Protein AF-A0A3M1Q273-F1 (afdb_monomer_lite)

Secondary structure (DSSP, 8-state):
-EEEE--EE-HHHHHTT--STTHHHHHHHHHHHHHH-TT--EEEES-SSSSSSSTT-EETTTS-HHHHHHHHHHHHHHH-S-S----EEEEEEESSSEEEEEEPPTT-TT-EEEEEEEEGGG-EEETTEEEEEEEEEEEEEESSSB-SSS-B---PPTT--EEEEEEEEETTEE----B-TTSPBEEEEE-SPPP-

Structure (mmCIF, N/CA/C/O backbone):
data_AF-A0A3M1Q273-F1
#
_entry.id   AF-A0A3M1Q273-F1
#
loop_
_atom_site.group_PDB
_atom_site.id
_atom_site.type_symbol
_atom_site.label_atom_id
_atom_site.label_alt_id
_atom_site.label_comp_id
_atom_site.label_asym_id
_atom_site.label_entity_id
_atom_site.label_seq_id
_atom_site.pdbx_PDB_ins_code
_atom_site.Cartn_x
_atom_site.Cartn_y
_atom_site.Cartn_z
_atom_site.occupancy
_atom_site.B_iso_or_equiv
_atom_site.auth_seq_id
_atom_site.auth_comp_id
_atom_site.auth_asym_id
_atom_site.auth_atom_id
_atom_site.pdbx_PDB_model_num
ATOM 1 N N . MET A 1 1 ? -2.109 6.643 -28.477 1.00 94.69 1 MET A N 1
ATOM 2 C CA . MET A 1 1 ? -0.877 5.990 -28.969 1.00 94.69 1 MET A CA 1
ATOM 3 C C . MET A 1 1 ? -0.436 4.912 -27.984 1.00 94.69 1 MET A C 1
ATOM 5 O O . MET A 1 1 ? -0.700 5.054 -26.799 1.00 94.69 1 MET A O 1
ATOM 9 N N . VAL A 1 2 ? 0.192 3.832 -28.453 1.00 97.12 2 VAL A N 1
ATOM 10 C CA . VAL A 1 2 ? 0.768 2.784 -27.590 1.00 97.12 2 VAL A CA 1
ATOM 11 C C . VAL A 1 2 ? 2.252 2.672 -27.901 1.00 97.12 2 VAL A C 1
ATOM 13 O O . VAL A 1 2 ? 2.614 2.584 -29.073 1.00 97.12 2 VAL A O 1
ATOM 16 N N . ILE A 1 3 ? 3.090 2.663 -26.867 1.00 97.69 3 ILE A N 1
ATOM 17 C CA . ILE A 1 3 ? 4.530 2.434 -26.998 1.00 97.69 3 ILE A CA 1
ATOM 18 C C . ILE A 1 3 ? 4.829 0.978 -26.644 1.00 97.69 3 ILE A C 1
ATOM 20 O O . ILE A 1 3 ? 4.400 0.476 -25.604 1.00 97.69 3 ILE A O 1
ATOM 24 N N . VAL A 1 4 ? 5.573 0.302 -27.521 1.00 97.31 4 VAL A N 1
ATOM 25 C CA . VAL A 1 4 ? 6.086 -1.048 -27.275 1.00 97.31 4 VAL A CA 1
ATOM 26 C C . VAL A 1 4 ? 7.560 -0.933 -26.915 1.00 97.31 4 VAL A C 1
ATOM 28 O O . VAL A 1 4 ? 8.381 -0.531 -27.734 1.00 97.31 4 VAL A O 1
ATOM 31 N N . MET A 1 5 ? 7.867 -1.256 -25.668 1.00 97.50 5 MET A N 1
ATOM 32 C CA . MET A 1 5 ? 9.200 -1.227 -25.088 1.00 97.50 5 MET A CA 1
ATOM 33 C C . MET A 1 5 ? 9.962 -2.503 -25.425 1.00 97.50 5 MET A C 1
ATOM 35 O O . MET A 1 5 ? 9.428 -3.612 -25.303 1.00 97.50 5 MET A O 1
ATOM 39 N N . ASP A 1 6 ? 11.235 -2.340 -25.780 1.00 94.88 6 ASP A N 1
ATOM 40 C CA . ASP A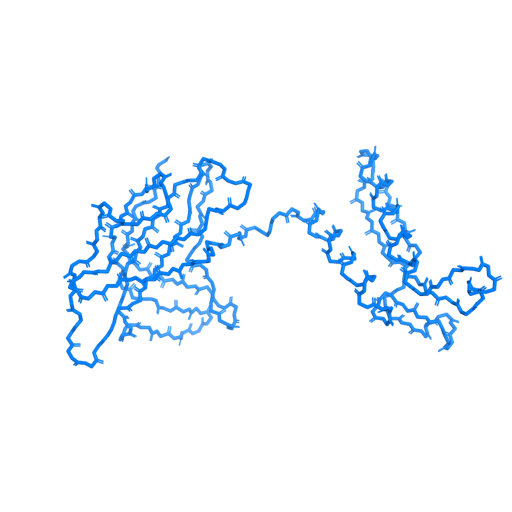 1 6 ? 12.154 -3.458 -25.976 1.00 94.88 6 ASP A CA 1
ATOM 41 C C . ASP A 1 6 ? 12.532 -4.077 -24.621 1.00 94.88 6 ASP A C 1
ATOM 43 O O . ASP A 1 6 ? 13.500 -3.688 -23.974 1.00 94.88 6 ASP A O 1
ATOM 47 N N . ALA A 1 7 ? 11.704 -5.014 -24.158 1.00 96.31 7 ALA A N 1
ATOM 48 C CA . ALA A 1 7 ? 11.790 -5.616 -22.828 1.00 96.31 7 ALA A CA 1
ATOM 49 C C . ALA A 1 7 ? 12.632 -6.905 -22.797 1.00 96.31 7 ALA A C 1
ATOM 51 O O . ALA A 1 7 ? 12.386 -7.797 -21.987 1.00 96.31 7 ALA A O 1
ATOM 52 N N . GLN A 1 8 ? 13.603 -7.026 -23.702 1.00 96.12 8 GLN A N 1
ATOM 53 C CA . GLN A 1 8 ? 14.419 -8.224 -23.873 1.00 96.12 8 GLN A CA 1
ATOM 54 C C . GLN A 1 8 ? 15.906 -7.903 -23.860 1.00 96.12 8 GLN A C 1
ATOM 56 O O . GLN A 1 8 ? 16.327 -6.811 -24.230 1.00 96.12 8 GLN A O 1
ATOM 61 N N . TRP A 1 9 ? 16.717 -8.904 -23.538 1.00 97.56 9 TRP A N 1
ATOM 62 C CA . TRP A 1 9 ? 18.150 -8.847 -23.782 1.00 97.56 9 TRP A CA 1
ATOM 63 C C . TRP A 1 9 ? 18.592 -10.025 -24.634 1.00 97.56 9 TRP A C 1
ATOM 65 O O . TRP A 1 9 ? 18.144 -11.161 -24.447 1.00 97.56 9 TRP A O 1
ATOM 75 N N . ARG A 1 10 ? 19.509 -9.758 -25.559 1.00 95.69 10 ARG A N 1
ATOM 76 C CA . ARG A 1 10 ? 20.107 -10.773 -26.419 1.00 95.69 10 ARG A CA 1
ATOM 77 C C . ARG A 1 10 ? 21.632 -10.751 -26.297 1.00 95.69 10 ARG A C 1
ATOM 79 O O . ARG A 1 10 ? 22.202 -9.676 -26.115 1.00 95.69 10 ARG A O 1
ATOM 86 N N . PRO A 1 11 ? 22.324 -11.891 -26.468 1.00 94.38 11 PRO A N 1
ATOM 87 C CA . PRO A 1 11 ? 23.784 -11.936 -26.382 1.00 94.38 11 PRO A CA 1
ATOM 88 C C . PRO A 1 11 ? 24.529 -10.995 -27.339 1.00 94.38 11 PRO A C 1
ATOM 90 O O . PRO A 1 11 ? 25.628 -10.555 -27.015 1.00 94.38 11 PRO A O 1
ATOM 93 N N . ASP A 1 12 ? 23.956 -10.650 -28.495 1.00 94.25 12 ASP A N 1
ATOM 94 C CA . ASP A 1 12 ? 24.552 -9.691 -29.431 1.00 94.25 12 ASP A CA 1
ATOM 95 C C . ASP A 1 12 ? 24.617 -8.261 -28.871 1.00 94.25 12 ASP A C 1
ATOM 97 O O . ASP A 1 12 ? 25.516 -7.510 -29.246 1.00 94.25 12 ASP A O 1
ATOM 101 N N . TYR A 1 13 ? 23.755 -7.899 -27.914 1.00 94.31 13 TYR A N 1
ATOM 102 C CA . TYR A 1 13 ? 23.803 -6.598 -27.234 1.00 94.31 13 TYR A CA 1
ATOM 103 C C . TYR A 1 13 ? 25.107 -6.423 -26.447 1.00 94.31 13 TYR A C 1
ATOM 105 O O . TYR A 1 13 ? 25.676 -5.330 -26.416 1.00 94.31 13 TYR A O 1
ATOM 113 N N . PHE A 1 14 ? 25.656 -7.517 -25.910 1.00 92.50 14 PHE A N 1
ATOM 114 C CA . PHE A 1 14 ? 26.950 -7.495 -25.232 1.00 92.50 14 PHE A CA 1
ATOM 115 C C . PHE A 1 14 ? 28.080 -7.015 -26.150 1.00 92.50 14 PHE A C 1
ATOM 117 O O . PHE A 1 14 ? 28.949 -6.258 -25.723 1.00 92.50 14 PHE A O 1
ATOM 124 N N . LEU A 1 15 ? 28.048 -7.405 -27.430 1.00 92.94 15 LEU A N 1
ATOM 125 C CA . LEU A 1 15 ? 29.048 -6.990 -28.423 1.00 92.94 15 LEU A CA 1
ATOM 126 C C . LEU A 1 15 ? 28.991 -5.485 -28.717 1.00 92.94 15 LEU A C 1
ATOM 128 O O . LEU A 1 15 ? 29.966 -4.917 -29.203 1.00 92.94 15 LEU A O 1
ATOM 132 N N . LEU A 1 16 ? 27.864 -4.847 -28.403 1.00 92.38 16 LEU A N 1
ATOM 133 C CA . LEU A 1 16 ? 27.646 -3.408 -28.520 1.00 92.38 16 LEU A CA 1
ATOM 134 C C . LEU A 1 16 ? 27.915 -2.661 -27.201 1.00 92.38 16 LEU A C 1
ATOM 136 O O . LEU A 1 16 ? 27.702 -1.454 -27.138 1.00 92.38 16 LEU A O 1
ATOM 140 N N . GLY A 1 17 ? 28.373 -3.359 -26.154 1.00 93.62 17 GLY A N 1
ATOM 141 C CA . GLY A 1 17 ? 28.646 -2.785 -24.833 1.00 93.62 17 GLY A CA 1
ATOM 142 C C . GLY A 1 17 ? 27.438 -2.727 -23.893 1.00 93.62 17 GLY A C 1
ATOM 143 O O . GLY A 1 17 ? 27.531 -2.099 -22.843 1.00 93.62 17 GLY A O 1
ATOM 144 N N . TRP A 1 18 ? 26.326 -3.382 -24.236 1.00 94.50 18 TRP A N 1
ATOM 145 C CA . TRP A 1 18 ? 25.097 -3.369 -23.440 1.00 94.50 18 TRP A CA 1
ATOM 146 C C . TRP A 1 18 ? 24.998 -4.639 -22.597 1.00 94.50 18 TRP A C 1
ATOM 148 O O . TRP A 1 18 ? 24.836 -5.752 -23.113 1.00 94.50 18 TRP A O 1
ATOM 158 N N . SER A 1 19 ? 25.097 -4.482 -21.279 1.00 97.06 19 SER A N 1
ATOM 159 C CA . SER A 1 19 ? 24.902 -5.589 -20.347 1.00 97.06 19 SER A CA 1
ATOM 160 C C . SER A 1 19 ? 23.408 -5.860 -20.142 1.00 97.06 19 SER A C 1
ATOM 162 O O . SER A 1 19 ? 22.549 -5.084 -20.562 1.00 97.06 19 SER A O 1
ATOM 164 N N . GLN A 1 20 ? 23.083 -6.969 -19.476 1.00 97.44 20 GLN A N 1
ATOM 165 C CA . GLN A 1 20 ? 21.705 -7.229 -19.057 1.00 97.44 20 GLN A CA 1
ATOM 166 C C . GLN A 1 20 ? 21.196 -6.154 -18.084 1.00 97.44 20 GLN A C 1
ATOM 168 O O . GLN A 1 20 ? 20.022 -5.810 -18.126 1.00 97.44 20 GLN A O 1
ATOM 173 N N . GLU A 1 21 ? 22.070 -5.602 -17.236 1.00 97.81 21 GLU A N 1
ATOM 174 C CA . GLU A 1 21 ? 21.715 -4.558 -16.265 1.00 97.81 21 GLU A CA 1
ATOM 175 C C . GLU A 1 21 ? 21.369 -3.230 -16.949 1.00 97.81 21 GLU A C 1
ATOM 177 O O . GLU A 1 21 ? 20.476 -2.524 -16.484 1.00 97.81 21 GLU A O 1
ATOM 182 N N . THR A 1 22 ? 21.994 -2.916 -18.093 1.00 97.31 22 THR A N 1
ATOM 183 C CA . THR A 1 22 ? 21.685 -1.710 -18.885 1.00 97.31 22 THR A CA 1
ATOM 184 C C . THR A 1 22 ? 20.222 -1.670 -19.344 1.00 97.31 22 THR A C 1
ATOM 186 O O . THR A 1 22 ? 19.687 -0.600 -19.623 1.00 97.31 22 THR A O 1
ATOM 189 N N . MET A 1 23 ? 19.524 -2.809 -19.364 1.00 97.62 23 MET A N 1
ATOM 190 C CA . MET A 1 23 ? 18.100 -2.843 -19.701 1.00 97.62 23 MET A CA 1
ATOM 191 C C . MET A 1 23 ? 17.213 -2.088 -18.701 1.00 97.62 23 MET A C 1
ATOM 193 O O . MET A 1 23 ? 16.109 -1.700 -19.075 1.00 97.62 23 MET A O 1
ATOM 197 N N . ALA A 1 24 ? 17.679 -1.829 -17.472 1.00 98.00 24 ALA A N 1
ATOM 198 C CA . ALA A 1 24 ? 16.977 -0.945 -16.539 1.00 98.00 24 ALA A CA 1
ATOM 199 C C . ALA A 1 24 ? 16.890 0.483 -17.105 1.00 98.00 24 ALA A C 1
ATOM 201 O O . ALA A 1 24 ? 15.814 1.067 -17.177 1.00 98.00 24 ALA A O 1
ATOM 202 N N . GLU A 1 25 ? 18.005 1.013 -17.615 1.00 97.69 25 GLU A N 1
ATOM 203 C CA . GLU A 1 25 ? 18.041 2.335 -18.249 1.00 97.69 25 GLU A CA 1
ATOM 204 C C . GLU A 1 25 ? 17.173 2.379 -19.514 1.00 97.69 25 GLU A C 1
ATOM 206 O O . GLU A 1 25 ? 16.454 3.349 -19.749 1.00 97.69 25 GLU A O 1
ATOM 211 N N . VAL A 1 26 ? 17.181 1.305 -20.311 1.00 97.12 26 VAL A N 1
ATOM 212 C CA . VAL A 1 26 ? 16.290 1.184 -21.475 1.00 97.12 26 VAL A CA 1
ATOM 213 C C . VAL A 1 26 ? 14.828 1.302 -21.040 1.00 97.12 26 VAL A C 1
ATOM 215 O O . VAL A 1 26 ? 14.097 2.114 -21.608 1.00 97.12 26 VAL A O 1
ATOM 218 N N . ALA A 1 27 ? 14.408 0.553 -20.016 1.00 98.00 27 ALA A N 1
ATOM 219 C CA . ALA A 1 27 ? 13.043 0.610 -19.501 1.00 98.00 27 ALA A CA 1
ATOM 220 C C . ALA A 1 27 ? 12.669 2.015 -18.997 1.00 98.00 27 ALA A C 1
ATOM 222 O O . ALA A 1 27 ? 11.625 2.550 -19.382 1.00 98.00 27 ALA A O 1
ATOM 223 N N . ALA A 1 28 ? 13.552 2.647 -18.219 1.00 98.06 28 ALA A N 1
ATOM 224 C CA . ALA A 1 28 ? 13.364 4.004 -17.710 1.00 98.06 28 ALA A CA 1
ATOM 225 C C . ALA A 1 28 ? 13.210 5.040 -18.840 1.00 98.06 28 ALA A C 1
ATOM 227 O O . ALA A 1 28 ? 12.354 5.926 -18.771 1.00 98.06 28 ALA A O 1
ATOM 228 N N . ASN A 1 29 ? 13.986 4.909 -19.920 1.00 98.31 29 ASN A N 1
ATOM 229 C CA . ASN A 1 29 ? 13.909 5.797 -21.081 1.00 98.31 29 ASN A CA 1
ATOM 230 C C . ASN A 1 29 ? 12.578 5.652 -21.837 1.00 98.31 29 ASN A C 1
ATOM 232 O O . ASN A 1 29 ? 11.977 6.658 -22.219 1.00 98.31 29 ASN A O 1
ATOM 236 N N . TYR A 1 30 ? 12.081 4.423 -22.018 1.00 98.38 30 TYR A N 1
ATOM 237 C CA . TYR A 1 30 ? 10.757 4.193 -22.609 1.00 98.38 30 TYR A CA 1
ATOM 238 C C . TYR A 1 30 ? 9.635 4.777 -21.747 1.00 98.38 30 TYR A C 1
ATOM 240 O O . TYR A 1 30 ? 8.706 5.377 -22.288 1.00 98.38 30 TYR A O 1
ATOM 248 N N . TYR A 1 31 ? 9.726 4.630 -20.422 1.00 98.06 31 TYR A N 1
ATOM 249 C CA . TYR A 1 31 ? 8.764 5.231 -19.503 1.00 98.06 31 TYR A CA 1
ATOM 250 C C . TYR A 1 31 ? 8.803 6.761 -19.552 1.00 98.06 31 TYR A C 1
ATOM 252 O O . TYR A 1 31 ? 7.758 7.382 -19.706 1.00 98.06 31 TYR A O 1
ATOM 260 N N . THR A 1 32 ? 9.994 7.364 -19.527 1.00 98.06 32 THR A N 1
ATOM 261 C CA . THR A 1 32 ? 10.170 8.824 -19.623 1.00 98.06 32 THR A CA 1
ATOM 262 C C . THR A 1 32 ? 9.557 9.372 -20.912 1.00 98.06 32 THR A C 1
ATOM 264 O O . THR A 1 32 ? 8.857 10.384 -20.896 1.00 98.06 32 THR A O 1
ATOM 267 N N . LEU A 1 33 ? 9.774 8.685 -22.040 1.00 97.69 33 LEU A N 1
ATOM 268 C CA . LEU A 1 33 ? 9.147 9.048 -23.308 1.00 97.69 33 LEU A CA 1
ATOM 269 C C . LEU A 1 33 ? 7.618 8.951 -23.225 1.00 97.69 33 LEU A C 1
ATOM 271 O O . LEU A 1 33 ? 6.932 9.892 -23.619 1.00 97.69 33 LEU A O 1
ATOM 275 N N . ALA A 1 34 ? 7.095 7.839 -22.701 1.00 97.62 34 ALA A N 1
ATOM 276 C CA . ALA A 1 34 ? 5.658 7.628 -22.543 1.00 97.62 34 ALA A CA 1
ATOM 277 C C . ALA A 1 34 ? 5.000 8.683 -21.640 1.00 97.62 34 ALA A C 1
ATOM 279 O O . ALA A 1 34 ? 3.921 9.162 -21.961 1.00 97.62 34 ALA A O 1
ATOM 280 N N . GLU A 1 35 ? 5.652 9.064 -20.543 1.00 96.25 35 GLU A N 1
ATOM 281 C CA . GLU A 1 35 ? 5.167 10.074 -19.597 1.00 96.25 35 GLU A CA 1
ATOM 282 C C . GLU A 1 35 ? 5.166 11.487 -20.203 1.00 96.25 35 GLU A C 1
ATOM 284 O O . GLU A 1 35 ? 4.298 12.301 -19.892 1.00 96.25 35 GLU A O 1
ATOM 289 N N . SER A 1 36 ? 6.114 11.780 -21.099 1.00 97.44 36 SER A N 1
ATOM 290 C CA . SER A 1 36 ? 6.248 13.099 -21.729 1.00 97.44 36 SER A CA 1
ATOM 291 C C . SER A 1 36 ? 5.192 13.418 -22.795 1.00 97.44 36 SER A C 1
ATOM 293 O O . SER A 1 36 ? 5.040 14.585 -23.164 1.00 97.44 36 SER A O 1
ATOM 295 N N . ASP A 1 37 ? 4.476 12.409 -23.301 1.00 97.12 37 ASP A N 1
ATOM 296 C CA . ASP A 1 37 ? 3.532 12.554 -24.408 1.00 97.12 37 ASP A CA 1
ATOM 297 C C . ASP A 1 37 ? 2.096 12.220 -23.958 1.00 97.12 37 ASP A C 1
ATOM 299 O O . ASP A 1 37 ? 1.776 11.050 -23.727 1.00 97.12 37 ASP A O 1
ATOM 303 N N . PRO A 1 38 ? 1.194 13.220 -23.870 1.00 94.56 38 PRO A N 1
ATOM 304 C CA . PRO A 1 38 ? -0.174 13.012 -23.398 1.00 94.56 38 PRO A CA 1
ATOM 305 C C . PRO A 1 38 ? -1.028 12.145 -24.337 1.00 94.56 38 PRO A C 1
ATOM 307 O O . PRO A 1 38 ? -2.088 11.676 -23.922 1.00 94.56 38 PRO A O 1
ATOM 310 N N . ASP A 1 39 ? -0.598 11.913 -25.582 1.00 97.31 39 ASP A N 1
ATOM 311 C CA . ASP A 1 39 ? -1.303 11.025 -26.506 1.00 97.31 39 ASP A CA 1
ATOM 312 C C . ASP A 1 39 ? -0.988 9.542 -26.241 1.00 97.31 39 ASP A C 1
ATOM 314 O O . ASP A 1 39 ? -1.653 8.655 -26.798 1.00 97.31 39 ASP A O 1
ATOM 318 N N . VAL A 1 40 ? 0.011 9.223 -25.410 1.00 96.88 40 VAL A N 1
ATOM 319 C CA . VAL A 1 40 ? 0.332 7.846 -25.015 1.00 96.88 40 VAL A CA 1
ATOM 320 C C . VAL A 1 40 ? -0.662 7.358 -23.965 1.00 96.88 40 VAL A C 1
ATOM 322 O O . VAL A 1 40 ? -0.796 7.916 -22.886 1.00 96.88 40 VAL A O 1
ATOM 325 N N . ILE A 1 41 ? -1.352 6.260 -24.279 1.00 95.56 41 ILE A N 1
ATOM 326 C CA . ILE A 1 41 ? -2.374 5.657 -23.406 1.00 95.56 41 ILE A CA 1
ATOM 327 C C . ILE A 1 41 ? -1.943 4.307 -22.825 1.00 95.56 41 ILE A C 1
ATOM 329 O O . ILE A 1 41 ? -2.648 3.748 -21.990 1.00 95.56 41 ILE A O 1
ATOM 333 N N . ALA A 1 42 ? -0.825 3.748 -23.300 1.00 94.94 42 ALA A N 1
ATOM 334 C CA . ALA A 1 42 ? -0.273 2.499 -22.790 1.00 94.94 42 ALA A CA 1
ATOM 335 C C . ALA A 1 42 ? 1.215 2.339 -23.135 1.00 94.94 42 ALA A C 1
ATOM 337 O O . ALA A 1 42 ? 1.664 2.719 -24.222 1.00 94.94 42 ALA A O 1
ATOM 338 N N . LEU A 1 43 ? 1.930 1.678 -22.224 1.00 96.75 43 LEU A N 1
ATOM 339 C CA . LEU A 1 43 ? 3.290 1.178 -22.392 1.00 96.75 43 LEU A CA 1
ATOM 340 C C . LEU A 1 43 ? 3.267 -0.349 -22.232 1.00 96.75 43 LEU A C 1
ATOM 342 O O . LEU A 1 43 ? 2.758 -0.856 -21.234 1.00 96.75 43 LEU A O 1
ATOM 346 N N . ILE A 1 44 ? 3.788 -1.085 -23.214 1.00 96.00 44 ILE A N 1
ATOM 347 C CA . ILE A 1 44 ? 3.771 -2.557 -23.232 1.00 96.00 44 ILE A CA 1
ATOM 348 C C . ILE A 1 44 ? 5.198 -3.075 -23.398 1.00 96.00 44 ILE A C 1
ATOM 350 O O . ILE A 1 44 ? 5.884 -2.684 -24.336 1.00 96.00 44 ILE A O 1
ATOM 354 N N . GLY A 1 45 ? 5.645 -3.981 -22.527 1.00 95.19 45 GLY A N 1
ATOM 355 C CA . GLY A 1 45 ? 6.900 -4.710 -22.727 1.00 95.19 45 GLY A CA 1
ATOM 356 C C . GLY A 1 45 ? 6.733 -5.813 -23.773 1.00 95.19 45 GLY A C 1
ATOM 357 O O . GLY A 1 45 ? 5.844 -6.651 -23.633 1.00 95.19 45 GLY A O 1
ATOM 358 N N . TYR A 1 46 ? 7.575 -5.817 -24.808 1.00 94.25 46 TYR A N 1
ATOM 359 C CA . TYR A 1 46 ? 7.484 -6.774 -25.917 1.00 94.25 46 TYR A CA 1
ATOM 360 C C . TYR A 1 46 ? 7.624 -8.238 -25.468 1.00 94.25 46 TYR A C 1
ATOM 362 O O . TYR A 1 46 ? 6.812 -9.077 -25.854 1.00 94.25 46 TYR A O 1
ATOM 370 N N . LEU A 1 47 ? 8.623 -8.544 -24.631 1.00 94.25 47 LEU A N 1
ATOM 371 C CA . LEU A 1 47 ? 8.956 -9.916 -24.258 1.00 94.25 47 LEU A CA 1
ATOM 372 C C . LEU A 1 47 ? 8.998 -10.102 -22.741 1.00 94.25 47 LEU A C 1
ATOM 374 O O . LEU A 1 47 ? 9.879 -9.580 -22.059 1.00 94.25 47 LEU A O 1
ATOM 378 N N . TRP A 1 48 ? 8.045 -10.871 -22.212 1.00 90.56 48 TRP A N 1
ATOM 379 C CA . TRP A 1 48 ? 7.950 -11.109 -20.772 1.00 90.56 48 TRP A CA 1
ATOM 380 C C . TRP A 1 48 ? 8.742 -12.347 -20.318 1.00 90.56 48 TRP A C 1
ATOM 382 O O . TRP A 1 48 ? 9.661 -12.172 -19.518 1.00 90.56 48 TRP A O 1
ATOM 392 N N . PRO A 1 49 ? 8.467 -13.568 -20.823 1.00 94.75 49 PRO A N 1
ATOM 393 C CA . PRO A 1 49 ? 9.382 -14.697 -20.680 1.00 94.75 49 PRO A CA 1
ATOM 394 C C . PRO A 1 49 ? 10.410 -14.738 -21.821 1.00 94.75 49 PRO A C 1
ATOM 396 O O . PRO A 1 49 ? 10.081 -14.485 -22.979 1.00 94.75 49 PRO A O 1
ATOM 399 N N . GLY A 1 50 ? 11.642 -15.110 -21.501 1.00 93.38 50 GLY A N 1
ATOM 400 C CA . GLY A 1 50 ? 12.711 -15.362 -22.460 1.00 93.38 50 GLY A CA 1
ATOM 401 C C . GLY A 1 50 ? 12.502 -16.632 -23.282 1.00 93.38 50 GLY A C 1
ATOM 402 O O . GLY A 1 50 ? 11.573 -17.411 -23.066 1.00 93.38 50 GLY A O 1
ATOM 403 N N . GLY A 1 51 ? 13.394 -16.854 -24.245 1.00 92.12 51 GLY A N 1
ATOM 404 C CA . GLY A 1 51 ? 13.393 -18.064 -25.064 1.00 92.12 51 GLY A CA 1
ATOM 405 C C . GLY A 1 51 ? 12.334 -18.115 -26.172 1.00 92.12 51 GLY A C 1
ATOM 406 O O . GLY A 1 51 ? 12.246 -19.146 -26.837 1.00 92.12 51 GLY A O 1
ATOM 407 N N . LEU A 1 52 ? 11.531 -17.057 -26.372 1.00 89.19 52 LEU A N 1
ATOM 408 C CA . LEU A 1 52 ? 10.453 -17.063 -27.371 1.00 89.19 52 LEU A CA 1
ATOM 409 C C . LEU A 1 52 ? 10.953 -16.831 -28.803 1.00 89.19 52 LEU A C 1
ATOM 411 O O . LEU A 1 52 ? 10.617 -17.636 -29.669 1.00 89.19 52 LEU A O 1
ATOM 415 N N . ASP A 1 53 ? 11.758 -15.791 -29.065 1.00 89.50 53 ASP A N 1
ATOM 416 C CA . ASP A 1 53 ? 12.290 -15.568 -30.422 1.00 89.50 53 ASP A CA 1
ATOM 417 C C . ASP A 1 53 ? 13.588 -16.350 -30.642 1.00 89.50 53 ASP A C 1
ATOM 419 O O . ASP A 1 53 ? 13.815 -16.908 -31.717 1.00 89.50 53 ASP A O 1
ATOM 423 N N . LEU A 1 54 ? 14.451 -16.406 -29.621 1.00 91.44 54 LEU A N 1
ATOM 424 C CA . LEU A 1 54 ? 15.699 -17.169 -29.637 1.00 91.44 54 LEU A CA 1
ATOM 425 C C . LEU A 1 54 ? 15.909 -17.909 -28.310 1.00 91.44 54 LEU A C 1
ATOM 427 O O . LEU A 1 54 ? 15.697 -17.313 -27.257 1.00 91.44 54 LEU A O 1
ATOM 431 N N . PRO A 1 55 ? 16.454 -19.143 -28.312 1.00 93.69 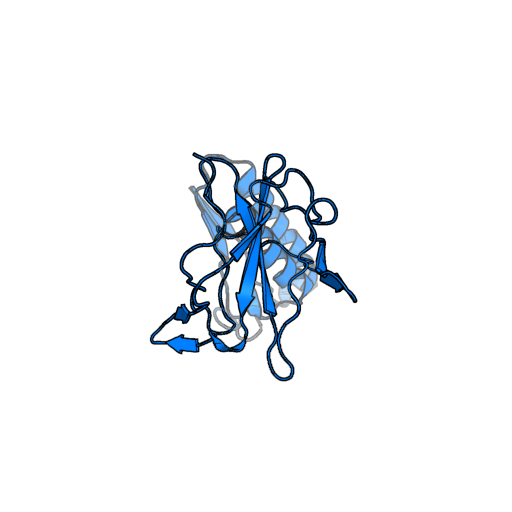55 PRO A N 1
ATOM 432 C CA . PRO A 1 55 ? 16.651 -19.920 -27.081 1.00 93.69 55 PRO A CA 1
ATOM 433 C C . PRO A 1 55 ? 17.496 -19.238 -25.993 1.00 93.69 55 PRO A C 1
ATOM 435 O O . PRO A 1 55 ? 17.383 -19.583 -24.824 1.00 93.69 55 PRO A O 1
ATOM 438 N N . VAL A 1 56 ? 18.370 -18.303 -26.378 1.00 94.12 56 VAL A N 1
ATOM 439 C CA . VAL A 1 56 ? 19.319 -17.607 -25.485 1.00 94.12 56 VAL A CA 1
ATOM 440 C C . VAL A 1 56 ? 18.885 -16.186 -25.109 1.00 94.12 56 VAL A C 1
ATOM 442 O O . VAL A 1 56 ? 19.607 -15.489 -24.401 1.00 94.12 56 VAL A O 1
ATOM 445 N N . GLN A 1 57 ? 17.747 -15.730 -25.622 1.00 95.00 57 GLN A N 1
ATOM 446 C CA . GLN A 1 57 ? 17.190 -14.412 -25.337 1.00 95.00 57 GLN A CA 1
ATOM 447 C C . GLN A 1 57 ? 16.502 -14.424 -23.974 1.00 95.00 57 GLN A C 1
ATOM 449 O O . GLN A 1 57 ? 15.762 -15.352 -23.650 1.00 95.00 57 GLN A O 1
ATOM 454 N N . LEU A 1 58 ? 16.719 -13.370 -23.199 1.00 97.56 58 LEU A N 1
ATOM 455 C CA . LEU A 1 58 ? 16.059 -13.159 -21.916 1.00 97.56 58 LEU A CA 1
ATOM 456 C C . LEU A 1 58 ? 14.892 -12.195 -22.111 1.00 97.56 58 LEU A C 1
ATOM 458 O O . LEU A 1 58 ? 15.052 -11.179 -22.788 1.00 97.56 58 LEU A O 1
ATOM 462 N N . GLY A 1 59 ? 13.739 -12.512 -21.530 1.00 96.88 59 GLY A N 1
ATOM 463 C CA . GLY A 1 59 ? 12.638 -11.571 -21.375 1.00 96.88 59 GLY A CA 1
ATOM 464 C C . GLY A 1 59 ? 12.766 -10.840 -20.044 1.00 96.88 59 GLY A C 1
ATOM 465 O O . GLY A 1 59 ? 13.633 -11.154 -19.224 1.00 96.88 59 GLY A O 1
ATOM 466 N N . ALA A 1 60 ? 11.887 -9.870 -19.808 1.00 95.75 60 ALA A N 1
ATOM 467 C CA . ALA A 1 60 ? 11.904 -9.044 -18.602 1.00 95.75 60 ALA A CA 1
ATOM 468 C C . ALA A 1 60 ? 11.964 -9.848 -17.288 1.00 95.75 60 ALA A C 1
ATOM 470 O O . ALA A 1 60 ? 12.578 -9.396 -16.322 1.00 95.75 60 ALA A O 1
ATOM 471 N N . ARG A 1 61 ? 11.361 -11.046 -17.241 1.00 95.19 61 ARG A N 1
ATOM 472 C CA . ARG A 1 61 ? 11.317 -11.893 -16.038 1.00 95.19 61 ARG A CA 1
ATOM 473 C C . ARG A 1 61 ? 12.650 -12.577 -15.718 1.00 95.19 61 ARG A C 1
ATOM 475 O O . ARG A 1 61 ? 12.886 -12.916 -14.561 1.00 95.19 61 ARG A O 1
ATOM 482 N N . GLU A 1 62 ? 13.501 -12.797 -16.713 1.00 97.44 62 GLU A N 1
ATOM 483 C CA . GLU A 1 62 ? 14.800 -13.458 -16.546 1.00 97.44 62 GLU A CA 1
ATOM 484 C C . GLU A 1 62 ? 15.972 -12.470 -16.453 1.00 97.44 62 GLU A C 1
ATOM 486 O O . GLU A 1 62 ? 17.109 -12.893 -16.238 1.00 97.44 62 GLU A O 1
ATOM 491 N N . LEU A 1 63 ? 15.716 -11.165 -16.596 1.00 97.50 63 LEU A N 1
ATOM 492 C CA . LEU A 1 63 ? 16.733 -10.125 -16.432 1.00 97.50 63 LEU A CA 1
ATOM 493 C C . LEU A 1 63 ? 17.142 -9.937 -14.959 1.00 97.50 63 LEU A C 1
ATOM 495 O O . LEU A 1 63 ? 16.399 -10.331 -14.056 1.00 97.50 63 LEU A O 1
ATOM 499 N N . PRO A 1 64 ? 18.314 -9.330 -14.687 1.00 98.38 64 PRO A N 1
ATOM 500 C CA . PRO A 1 64 ? 18.801 -9.100 -13.330 1.00 98.38 64 PRO A CA 1
ATOM 501 C C . PRO A 1 64 ? 17.817 -8.308 -12.447 1.00 98.38 64 PRO A C 1
ATOM 503 O O . PRO A 1 64 ? 17.044 -7.502 -12.973 1.00 98.38 64 PRO A O 1
ATOM 506 N N . PRO A 1 65 ? 17.888 -8.453 -11.105 1.00 97.44 65 PRO A N 1
ATOM 507 C CA . PRO A 1 65 ? 16.977 -7.785 -10.171 1.00 97.44 65 PRO A CA 1
ATOM 508 C C . PRO A 1 65 ? 16.845 -6.274 -10.377 1.00 97.44 65 PRO A C 1
ATOM 510 O O . PRO A 1 65 ? 15.735 -5.769 -10.337 1.00 97.44 65 PRO A O 1
ATOM 513 N N . VAL A 1 66 ? 17.936 -5.572 -10.707 1.00 97.00 66 VAL A N 1
ATOM 514 C CA . VAL A 1 66 ? 17.908 -4.120 -10.971 1.00 97.00 66 VAL A CA 1
ATOM 515 C C . VAL A 1 66 ? 16.939 -3.732 -12.095 1.00 97.00 66 VAL A C 1
ATOM 517 O O . VAL A 1 66 ? 16.300 -2.690 -12.029 1.00 97.00 66 VAL A O 1
ATOM 520 N N . VAL A 1 67 ? 16.778 -4.587 -13.109 1.00 97.69 67 VAL A N 1
ATOM 521 C CA . VAL A 1 67 ? 15.842 -4.349 -14.215 1.00 97.69 67 VAL A CA 1
ATOM 522 C C . VAL A 1 67 ? 14.408 -4.653 -13.782 1.00 97.69 67 VAL A C 1
ATOM 524 O O . VAL A 1 67 ? 13.481 -3.924 -14.121 1.00 97.69 67 VAL A O 1
ATOM 527 N N . GLN A 1 68 ? 14.214 -5.723 -13.008 1.00 96.81 68 GLN A N 1
ATOM 528 C CA . GLN A 1 68 ? 12.901 -6.079 -12.467 1.00 96.81 68 GLN A CA 1
ATOM 529 C C . GLN A 1 68 ? 12.384 -5.005 -11.502 1.00 96.81 68 GLN A C 1
ATOM 531 O O . GLN A 1 68 ? 11.213 -4.632 -11.573 1.00 96.81 68 GLN A O 1
ATOM 536 N N . ASP A 1 69 ? 13.261 -4.476 -10.648 1.00 95.44 69 ASP A N 1
ATOM 537 C CA . ASP A 1 69 ? 12.965 -3.384 -9.722 1.00 95.44 69 ASP A CA 1
ATOM 538 C C . ASP A 1 69 ? 12.555 -2.111 -10.475 1.00 95.44 69 ASP A C 1
ATOM 540 O O . ASP A 1 69 ? 11.602 -1.442 -10.070 1.00 95.44 69 ASP A O 1
ATOM 544 N N . GLU A 1 70 ? 13.194 -1.818 -11.613 1.00 97.50 70 GLU A N 1
ATOM 545 C CA . GLU A 1 70 ? 12.812 -0.699 -12.479 1.00 97.50 70 GLU A CA 1
ATOM 546 C C . GLU A 1 70 ? 11.409 -0.889 -13.078 1.00 97.50 70 GLU A C 1
ATOM 548 O O . GLU A 1 70 ? 10.577 0.014 -13.004 1.00 97.50 70 GLU A O 1
ATOM 553 N N . TYR A 1 71 ? 11.071 -2.085 -13.579 1.00 96.00 71 TYR A N 1
ATOM 554 C CA . TYR A 1 71 ? 9.703 -2.373 -14.039 1.00 96.00 71 TYR A CA 1
ATOM 555 C C . TYR A 1 71 ? 8.662 -2.224 -12.923 1.00 96.00 71 TYR A C 1
ATOM 557 O O . TYR A 1 71 ? 7.556 -1.734 -13.166 1.00 96.00 71 TYR A O 1
ATOM 565 N N . VAL A 1 72 ? 8.998 -2.626 -11.693 1.00 92.38 72 VAL A N 1
ATOM 566 C CA . VAL A 1 72 ? 8.132 -2.426 -10.523 1.00 92.38 72 VAL A CA 1
ATOM 567 C C . VAL A 1 72 ? 7.972 -0.936 -10.214 1.00 92.38 72 VAL A C 1
ATOM 569 O O . VAL A 1 72 ? 6.859 -0.501 -9.915 1.00 92.38 72 VAL A O 1
ATOM 572 N N . SER A 1 73 ? 9.052 -0.157 -10.296 1.00 93.31 73 SER A N 1
ATOM 573 C CA . SER A 1 73 ? 9.034 1.299 -10.124 1.00 93.31 73 SER A CA 1
ATOM 574 C C . SER A 1 73 ? 8.113 1.967 -11.149 1.00 93.31 73 SER A C 1
ATOM 576 O O . SER A 1 73 ? 7.159 2.641 -10.763 1.00 93.31 73 SER A O 1
ATOM 578 N N . ILE A 1 74 ? 8.302 1.671 -12.439 1.00 94.94 74 ILE A N 1
ATOM 579 C CA . ILE A 1 74 ? 7.460 2.157 -13.543 1.00 94.94 74 ILE A CA 1
ATOM 580 C C . ILE A 1 74 ? 5.990 1.790 -13.314 1.00 94.94 74 ILE A C 1
ATOM 582 O O . ILE A 1 74 ? 5.107 2.640 -13.419 1.00 94.94 74 ILE A O 1
ATOM 586 N N . GLY A 1 75 ? 5.711 0.533 -12.951 1.00 91.25 75 GLY A N 1
ATOM 587 C CA . GLY A 1 75 ? 4.352 0.080 -12.658 1.00 91.25 75 GLY A CA 1
ATOM 588 C C . GLY A 1 75 ? 3.696 0.869 -11.521 1.00 91.25 75 GLY A C 1
ATOM 589 O O . GLY A 1 75 ? 2.522 1.219 -11.622 1.00 91.25 75 GLY A O 1
ATOM 590 N N . ARG A 1 76 ? 4.446 1.200 -10.463 1.00 86.25 76 ARG A N 1
ATOM 591 C CA . ARG A 1 76 ? 3.960 2.046 -9.359 1.00 86.25 76 ARG A CA 1
ATOM 592 C C . ARG A 1 76 ? 3.716 3.487 -9.796 1.00 86.25 76 ARG A C 1
ATOM 594 O O . ARG A 1 76 ? 2.746 4.079 -9.342 1.00 86.25 76 ARG A O 1
ATOM 601 N N . SER A 1 77 ? 4.549 4.041 -10.672 1.00 89.62 77 SER A N 1
ATOM 602 C CA . SER A 1 77 ? 4.338 5.394 -11.194 1.00 89.62 77 SER A CA 1
ATOM 603 C C . SER A 1 77 ? 3.083 5.474 -12.069 1.00 89.62 77 SER A C 1
ATOM 605 O O . SER A 1 77 ? 2.275 6.379 -11.886 1.00 89.62 77 SER A O 1
ATOM 607 N N . ILE A 1 78 ? 2.858 4.484 -12.946 1.00 90.00 78 ILE A N 1
ATOM 608 C CA . ILE A 1 78 ? 1.672 4.419 -13.822 1.00 90.00 78 ILE A CA 1
ATOM 609 C C . ILE A 1 78 ? 0.385 4.209 -13.019 1.00 90.00 78 ILE A C 1
ATOM 611 O O . ILE A 1 78 ? -0.629 4.853 -13.281 1.00 90.00 78 ILE A O 1
ATOM 615 N N . LEU A 1 79 ? 0.399 3.274 -12.066 1.00 83.56 79 LEU A N 1
ATOM 616 C CA . LEU A 1 79 ? -0.785 2.940 -11.270 1.00 83.56 79 LEU A CA 1
ATOM 617 C C . LEU A 1 79 ? -1.052 3.958 -10.155 1.00 83.56 79 LEU A C 1
ATOM 619 O O . LEU A 1 79 ? -2.127 3.931 -9.556 1.00 83.56 79 LEU A O 1
ATOM 623 N N . GLY A 1 80 ? -0.086 4.836 -9.876 1.00 66.62 80 GLY A N 1
ATOM 624 C CA . GLY A 1 80 ? -0.080 5.668 -8.687 1.00 66.62 80 GLY A CA 1
ATOM 625 C C . GLY A 1 80 ? 0.086 4.841 -7.403 1.00 66.62 80 GLY A C 1
ATOM 626 O O . GLY A 1 80 ? 0.352 3.631 -7.440 1.00 66.62 80 GLY A O 1
ATOM 627 N N . PRO A 1 81 ? -0.066 5.475 -6.227 1.00 56.41 81 PRO A N 1
ATOM 628 C CA . PRO A 1 81 ? -0.218 4.729 -4.986 1.00 56.41 81 PRO A CA 1
ATOM 629 C C . PRO A 1 81 ? -1.336 3.685 -5.151 1.00 56.41 81 PRO A C 1
ATOM 631 O O . PRO A 1 81 ? -2.366 3.999 -5.752 1.00 56.41 81 PRO A O 1
ATOM 634 N N . PRO A 1 82 ? -1.167 2.446 -4.643 1.00 58.19 82 PRO A N 1
ATOM 635 C CA . PRO A 1 82 ? -2.242 1.465 -4.681 1.00 58.19 82 PRO A CA 1
ATOM 636 C C . PRO A 1 82 ? -3.521 2.092 -4.117 1.00 58.19 82 PRO A C 1
ATOM 638 O O . PRO A 1 82 ? -3.464 2.832 -3.137 1.00 58.19 82 PRO A O 1
ATOM 641 N N . ALA A 1 83 ? -4.672 1.768 -4.719 1.00 56.91 83 ALA A N 1
ATOM 642 C CA . ALA A 1 83 ? -5.984 2.294 -4.318 1.00 56.91 83 ALA A CA 1
ATOM 643 C C . ALA A 1 83 ? -6.279 2.132 -2.809 1.00 56.91 83 ALA A C 1
ATOM 645 O O . ALA A 1 83 ? -7.122 2.825 -2.254 1.00 56.91 83 ALA A O 1
ATOM 646 N N . GLU A 1 84 ? -5.547 1.247 -2.131 1.00 64.62 84 GLU A N 1
ATOM 647 C CA . GLU A 1 84 ? -5.412 1.226 -0.683 1.00 64.62 84 GLU A CA 1
ATOM 648 C C . GLU A 1 84 ? -3.924 1.420 -0.339 1.00 64.62 84 GLU A C 1
ATOM 650 O O . GLU A 1 84 ? -3.150 0.465 -0.393 1.00 64.62 84 GLU A O 1
ATOM 655 N N . CYS A 1 85 ? -3.500 2.638 0.011 1.00 72.31 85 CYS A N 1
ATOM 656 C CA . CYS A 1 85 ? -2.255 2.841 0.754 1.00 72.31 85 CYS A CA 1
ATOM 657 C C . CYS A 1 85 ? -2.565 2.599 2.238 1.00 72.31 85 CYS A C 1
ATOM 659 O O . CYS A 1 85 ? -3.126 3.493 2.879 1.00 72.31 85 CYS A O 1
ATOM 661 N N . PRO A 1 86 ? -2.287 1.406 2.804 1.00 79.56 86 PRO A N 1
ATOM 662 C CA . PRO A 1 86 ? -2.583 1.160 4.206 1.00 79.56 86 PRO A CA 1
ATOM 663 C C . PRO A 1 86 ? -1.697 2.036 5.090 1.00 79.56 86 PRO A C 1
ATOM 665 O O . PRO A 1 86 ? -0.531 2.292 4.773 1.00 79.56 86 PRO A O 1
ATOM 668 N N . VAL A 1 87 ? -2.228 2.434 6.246 1.00 90.62 87 VAL A N 1
ATOM 669 C CA . VAL A 1 87 ? -1.403 3.006 7.311 1.00 90.62 87 VAL A CA 1
ATOM 670 C C . VAL A 1 87 ? -0.320 1.989 7.678 1.00 90.62 87 VAL A C 1
ATOM 672 O O . VAL A 1 87 ? -0.595 0.801 7.868 1.00 90.62 87 VAL A O 1
ATOM 675 N N . SER A 1 88 ? 0.927 2.447 7.746 1.00 90.81 88 SER A N 1
ATOM 676 C CA . SER A 1 88 ? 2.094 1.602 8.005 1.00 90.81 88 SER A CA 1
ATOM 677 C C . SER A 1 88 ? 2.825 2.042 9.270 1.00 90.81 88 SER A C 1
ATOM 679 O O . SER A 1 88 ? 2.534 3.085 9.854 1.00 90.81 88 SER A O 1
ATOM 681 N N . GLY A 1 89 ? 3.758 1.211 9.739 1.00 91.81 89 GLY A N 1
ATOM 682 C CA . GLY A 1 89 ? 4.586 1.542 10.899 1.00 91.81 89 GLY A CA 1
ATOM 683 C C . GLY A 1 89 ? 3.823 1.646 12.223 1.00 91.81 89 GLY A C 1
ATOM 684 O O . GLY A 1 89 ? 4.345 2.261 13.149 1.00 91.81 89 GLY A O 1
ATOM 685 N N . VAL A 1 90 ? 2.626 1.054 12.321 1.00 94.56 90 VAL A N 1
ATOM 686 C CA . VAL A 1 90 ? 1.813 1.048 13.546 1.00 94.56 90 VAL A CA 1
ATOM 687 C C . VAL A 1 90 ? 2.576 0.351 14.674 1.00 94.56 90 VAL A C 1
ATOM 689 O O . VAL A 1 90 ? 3.003 -0.797 14.540 1.00 94.56 90 VAL A O 1
ATOM 692 N N . ARG A 1 91 ? 2.751 1.046 15.797 1.00 96.31 91 ARG A N 1
ATOM 693 C CA . ARG A 1 91 ? 3.396 0.533 17.010 1.00 96.31 91 ARG A CA 1
ATOM 694 C C . ARG A 1 91 ? 2.515 0.844 18.204 1.00 96.31 91 ARG A C 1
ATOM 696 O O . ARG A 1 91 ? 2.224 2.009 18.441 1.00 96.31 91 ARG A O 1
ATOM 703 N N . ALA A 1 92 ? 2.155 -0.184 18.961 1.00 93.69 92 ALA A N 1
ATOM 704 C CA . ALA A 1 92 ? 1.501 -0.033 20.252 1.00 93.69 92 ALA A CA 1
ATOM 705 C C . ALA A 1 92 ? 2.554 0.023 21.368 1.00 93.69 92 ALA A C 1
ATOM 707 O O . ALA A 1 92 ? 3.528 -0.738 21.358 1.00 93.69 92 ALA A O 1
ATOM 708 N N . ARG A 1 93 ? 2.368 0.920 22.334 1.00 92.94 93 ARG A N 1
ATOM 709 C CA . ARG A 1 93 ? 3.176 1.025 23.552 1.00 92.94 93 ARG A CA 1
ATOM 710 C C . ARG A 1 93 ? 2.242 1.109 24.740 1.00 92.94 93 ARG A C 1
ATOM 712 O O . ARG A 1 93 ? 1.313 1.902 24.716 1.00 92.94 93 ARG A O 1
ATOM 719 N N . GLY A 1 94 ? 2.508 0.349 25.792 1.00 82.31 94 GLY A N 1
ATOM 720 C CA . GLY A 1 94 ? 1.693 0.469 26.987 1.00 82.31 94 GLY A CA 1
ATOM 721 C C . GLY A 1 94 ? 2.081 -0.473 28.105 1.00 82.31 94 GLY A C 1
ATOM 722 O O . GLY A 1 94 ? 2.545 -1.580 27.847 1.00 82.31 94 GLY A O 1
ATOM 723 N N . ASN A 1 95 ? 1.868 0.003 29.331 1.00 72.88 95 ASN A N 1
ATOM 724 C CA . ASN A 1 95 ? 1.878 -0.802 30.552 1.00 72.88 95 ASN A CA 1
ATOM 725 C C . ASN A 1 95 ? 0.503 -0.686 31.233 1.00 72.88 95 ASN A C 1
ATOM 727 O O . ASN A 1 95 ? -0.214 -1.672 31.331 1.00 72.88 95 ASN A O 1
ATOM 731 N N . GLU A 1 96 ? 0.124 0.529 31.653 1.00 83.25 96 GLU A N 1
ATOM 732 C CA . GLU A 1 96 ? -1.171 0.828 32.303 1.00 83.25 96 GLU A CA 1
ATOM 733 C C . GLU A 1 96 ? -2.223 1.389 31.331 1.00 83.25 96 GLU A C 1
ATOM 735 O O . GLU A 1 96 ? -3.419 1.311 31.586 1.00 83.25 96 GLU A O 1
ATOM 740 N N . SER A 1 97 ? -1.773 1.952 30.210 1.00 92.00 97 SER A N 1
ATOM 741 C CA . SER A 1 97 ? -2.596 2.367 29.073 1.00 92.00 97 SER A CA 1
ATOM 742 C C . SER A 1 97 ? -1.825 2.123 27.779 1.00 92.00 97 SER A C 1
ATOM 744 O O . SER A 1 97 ? -0.592 2.065 27.807 1.00 92.00 97 SER A O 1
ATOM 746 N N . THR A 1 98 ? -2.537 1.952 26.668 1.00 96.06 98 THR A N 1
ATOM 747 C CA . THR A 1 98 ? -1.966 1.721 25.341 1.00 96.06 98 THR A CA 1
ATOM 748 C C . THR A 1 98 ? -2.063 2.980 24.489 1.00 96.06 98 THR A C 1
ATOM 750 O O . THR A 1 98 ? -3.149 3.504 24.259 1.00 96.06 98 THR A O 1
ATOM 753 N N . THR A 1 99 ? -0.929 3.436 23.970 1.00 96.50 99 THR A N 1
ATOM 754 C CA . THR A 1 99 ? -0.844 4.453 22.920 1.00 96.50 99 THR A CA 1
ATOM 755 C C . THR A 1 99 ? -0.336 3.834 21.630 1.00 96.50 99 THR A C 1
ATOM 757 O O . THR A 1 99 ? 0.427 2.861 21.640 1.00 96.50 99 THR A O 1
ATOM 760 N N . LEU A 1 100 ? -0.752 4.402 20.505 1.00 98.06 100 LEU A N 1
ATOM 761 C CA . LEU A 1 100 ? -0.303 4.013 19.180 1.00 98.06 100 LEU A CA 1
ATOM 762 C C . LEU A 1 100 ? 0.483 5.143 18.529 1.00 98.06 100 LEU A C 1
ATOM 764 O O . LEU A 1 100 ? 0.215 6.313 18.761 1.00 98.06 100 LEU A O 1
ATOM 768 N N . THR A 1 101 ? 1.464 4.777 17.712 1.00 98.06 101 THR A N 1
ATOM 769 C CA . THR A 1 101 ? 2.139 5.680 16.769 1.00 98.06 101 THR A CA 1
ATOM 770 C C . THR A 1 101 ? 2.158 5.022 15.403 1.00 98.06 101 THR A C 1
ATOM 772 O O . THR A 1 101 ? 2.338 3.801 15.337 1.00 98.06 101 THR A O 1
ATOM 775 N N . TRP A 1 102 ? 2.043 5.787 14.326 1.00 97.06 102 TRP A N 1
ATOM 776 C CA . TRP A 1 102 ? 2.077 5.269 12.956 1.00 97.06 102 TRP A CA 1
ATOM 777 C C . TRP A 1 102 ? 2.837 6.201 12.010 1.00 97.06 102 TRP A C 1
ATOM 779 O O . TRP A 1 102 ? 3.361 7.236 12.404 1.00 97.06 102 TRP A O 1
ATOM 789 N N . THR A 1 103 ? 2.982 5.786 10.753 1.00 95.69 103 THR A N 1
ATOM 790 C CA . THR A 1 103 ? 3.579 6.607 9.693 1.00 95.69 103 THR A CA 1
ATOM 791 C C . THR A 1 103 ? 2.477 7.271 8.881 1.00 95.69 103 THR A C 1
ATOM 793 O O . THR A 1 103 ? 1.505 6.609 8.509 1.00 95.69 103 THR A O 1
ATOM 796 N N . ALA A 1 104 ? 2.649 8.562 8.585 1.00 92.44 104 ALA A N 1
ATOM 797 C CA . ALA A 1 104 ? 1.737 9.292 7.715 1.00 92.44 104 ALA A CA 1
ATOM 798 C C . ALA A 1 104 ? 1.635 8.624 6.335 1.00 92.44 104 ALA A C 1
ATOM 800 O O . ALA A 1 104 ? 2.630 8.129 5.799 1.00 92.44 104 ALA A O 1
ATOM 801 N N . VAL A 1 105 ? 0.436 8.615 5.754 1.00 89.75 105 VAL A N 1
ATOM 802 C CA . VAL A 1 105 ? 0.209 7.994 4.445 1.00 89.75 105 VAL A CA 1
ATOM 803 C C . VAL A 1 105 ? 0.835 8.866 3.345 1.00 89.75 105 VAL A C 1
ATOM 805 O O . VAL A 1 105 ? 0.475 10.039 3.217 1.00 89.75 105 VAL A O 1
ATOM 808 N N . PRO A 1 106 ? 1.769 8.334 2.531 1.00 85.88 106 PRO A N 1
ATOM 809 C CA . PRO A 1 106 ? 2.389 9.108 1.459 1.00 85.88 106 PRO A CA 1
ATOM 810 C C . PRO A 1 106 ? 1.355 9.634 0.460 1.00 85.88 106 PRO A C 1
ATOM 812 O O . PRO 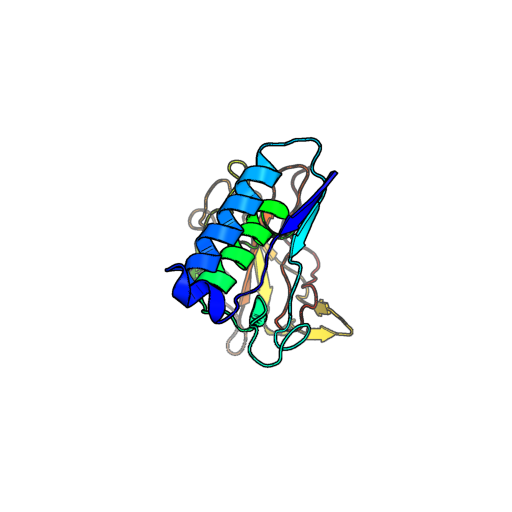A 1 106 ? 0.465 8.900 0.034 1.00 85.88 106 PRO A O 1
ATOM 815 N N . GLY A 1 107 ? 1.493 10.903 0.071 1.00 83.50 107 GLY A N 1
ATOM 816 C CA . GLY A 1 107 ? 0.586 11.554 -0.879 1.00 83.50 107 GLY A CA 1
ATOM 817 C C . GLY A 1 107 ? -0.752 12.018 -0.290 1.00 83.50 107 GLY A C 1
ATOM 818 O O . GLY A 1 107 ? -1.575 12.513 -1.049 1.00 83.50 107 GLY A O 1
ATOM 819 N N . ARG A 1 108 ? -0.959 11.897 1.030 1.00 87.50 108 ARG A N 1
ATOM 820 C CA . ARG A 1 108 ? -2.196 12.287 1.733 1.00 87.50 108 ARG A CA 1
ATOM 821 C C . ARG A 1 108 ? -1.922 13.324 2.835 1.00 87.50 108 ARG A C 1
ATOM 823 O O . ARG A 1 108 ? -1.992 13.001 4.021 1.00 87.50 108 ARG A O 1
ATOM 830 N N . PRO A 1 109 ? -1.520 14.560 2.488 1.00 88.12 109 PRO A N 1
ATOM 831 C CA . PRO A 1 109 ? -1.106 15.563 3.470 1.00 88.12 109 PRO A CA 1
ATOM 832 C C . PRO A 1 109 ? -2.259 16.092 4.336 1.00 88.12 109 PRO A C 1
ATOM 834 O O . PRO A 1 109 ? -1.992 16.721 5.356 1.00 88.12 109 PRO A O 1
ATOM 837 N N . SER A 1 110 ? -3.516 15.882 3.933 1.00 90.94 110 SER A N 1
ATOM 838 C CA . SER A 1 110 ? -4.706 16.281 4.691 1.00 90.94 110 SER A CA 1
ATOM 839 C C . SER A 1 110 ? -5.444 15.086 5.291 1.00 90.94 110 SER A C 1
ATOM 841 O O . SER A 1 110 ? -6.572 15.243 5.757 1.00 90.94 110 SER A O 1
ATOM 843 N N . ALA A 1 111 ? -4.818 13.904 5.298 1.00 92.25 111 ALA A N 1
ATOM 844 C CA . ALA A 1 111 ? -5.382 12.752 5.976 1.00 92.25 111 ALA A CA 1
ATOM 845 C C . ALA A 1 111 ? -5.472 12.992 7.483 1.00 92.25 111 ALA A C 1
ATOM 847 O O . ALA A 1 111 ? -4.502 13.406 8.119 1.00 92.25 111 ALA A O 1
ATOM 848 N N . VAL A 1 112 ? -6.627 12.641 8.035 1.00 94.94 112 VAL A N 1
ATOM 849 C CA . VAL A 1 112 ? -6.805 12.412 9.468 1.00 94.94 112 VAL A CA 1
ATOM 850 C C . VAL A 1 112 ? -6.932 10.910 9.722 1.00 94.94 112 VAL A C 1
ATOM 852 O O . VAL A 1 112 ? -7.164 10.130 8.789 1.00 94.94 112 VAL A O 1
ATOM 855 N N . TYR A 1 113 ? -6.746 10.488 10.967 1.00 95.69 113 TYR A N 1
ATOM 856 C CA . TYR A 1 113 ? -6.614 9.082 11.329 1.00 95.69 113 TYR A CA 1
ATOM 857 C C . TYR A 1 113 ? -7.603 8.681 12.409 1.00 95.69 113 TYR A C 1
ATOM 859 O O . TYR A 1 113 ? -7.724 9.341 13.435 1.00 95.69 113 TYR A O 1
ATOM 867 N N . ASP A 1 114 ? -8.241 7.538 12.203 1.00 95.69 114 ASP A N 1
ATOM 868 C CA . ASP A 1 114 ? -9.054 6.903 13.224 1.00 95.69 114 ASP A CA 1
ATOM 869 C C . ASP A 1 114 ? -8.303 5.734 13.842 1.00 95.69 114 ASP A C 1
ATOM 871 O O . ASP A 1 114 ? -7.764 4.872 13.135 1.00 95.69 114 ASP A O 1
ATOM 875 N N . VAL A 1 115 ? -8.335 5.678 15.168 1.00 97.12 115 VAL A N 1
ATOM 876 C CA . VAL A 1 115 ? -7.760 4.605 15.969 1.00 97.12 115 VAL A CA 1
ATOM 877 C C . VAL A 1 115 ? -8.896 3.773 16.545 1.00 97.12 115 VAL A C 1
ATOM 879 O O . VAL A 1 115 ? -9.703 4.243 17.347 1.00 97.12 115 VAL A O 1
ATOM 882 N N . GLU A 1 116 ? -8.959 2.507 16.146 1.00 97.50 116 GLU A N 1
ATOM 883 C CA . GLU A 1 116 ? -9.992 1.564 16.568 1.00 97.50 116 GLU A CA 1
ATOM 884 C C . GLU A 1 116 ? -9.369 0.398 17.343 1.00 97.50 116 GLU A C 1
ATOM 886 O O . GLU A 1 116 ? -8.313 -0.120 16.976 1.00 97.50 116 GLU A O 1
ATOM 891 N N . ARG A 1 117 ? -10.062 -0.069 18.384 1.00 97.62 117 ARG A N 1
ATOM 892 C CA . ARG A 1 117 ? -9.729 -1.287 19.132 1.00 97.62 117 ARG A CA 1
ATOM 893 C C . ARG A 1 117 ? -10.769 -2.371 18.894 1.00 97.62 117 ARG A C 1
ATOM 895 O O . ARG A 1 117 ? -11.964 -2.087 18.931 1.00 97.62 117 ARG A O 1
ATOM 902 N N . GLY A 1 118 ? -10.329 -3.617 18.762 1.00 97.88 118 GLY A N 1
ATOM 903 C CA . GLY A 1 118 ? -11.189 -4.790 18.926 1.00 97.88 118 GLY A CA 1
ATOM 904 C C . GLY A 1 118 ? -10.566 -5.848 19.833 1.00 97.88 118 GLY A C 1
ATOM 905 O O . GLY A 1 118 ? -9.441 -5.697 20.312 1.00 97.88 118 GLY A O 1
ATOM 906 N N . ASP A 1 119 ? -11.303 -6.931 20.059 1.00 97.81 119 ASP A N 1
ATOM 907 C CA . ASP A 1 119 ? -10.897 -8.026 20.938 1.00 97.81 119 ASP A CA 1
ATOM 908 C C . ASP A 1 119 ? -10.368 -9.211 20.127 1.00 97.81 119 ASP A C 1
ATOM 910 O O . ASP A 1 119 ? -10.983 -9.657 19.162 1.00 97.81 119 ASP A O 1
ATOM 914 N N . LEU A 1 120 ? -9.227 -9.780 20.517 1.00 96.62 120 LEU A N 1
ATOM 915 C CA . LEU A 1 120 ? -8.649 -10.932 19.813 1.00 96.62 120 LEU A CA 1
ATOM 916 C C . LEU A 1 120 ? -9.599 -12.137 19.800 1.00 96.62 120 LEU A C 1
ATOM 918 O O . LEU A 1 120 ? -9.618 -12.887 18.827 1.00 96.62 120 LEU A O 1
ATOM 922 N N . GLY A 1 121 ? -10.411 -12.297 20.849 1.00 96.50 121 GLY A N 1
ATOM 923 C CA . GLY A 1 121 ? -11.396 -13.373 20.960 1.00 96.50 121 GLY A CA 1
ATOM 924 C C . GLY A 1 121 ? -12.556 -13.285 19.961 1.00 96.50 121 GLY A C 1
ATOM 925 O O . GLY A 1 121 ? -13.255 -14.278 19.772 1.00 96.50 121 GLY A O 1
ATOM 926 N N . THR A 1 122 ? -12.767 -12.136 19.306 1.00 95.81 122 THR A N 1
ATOM 927 C CA . THR A 1 122 ? -13.817 -11.964 18.285 1.00 95.81 122 THR A CA 1
ATOM 928 C C . THR A 1 122 ? -13.311 -12.166 16.861 1.00 95.81 122 THR A C 1
ATOM 930 O O . THR A 1 122 ? -14.121 -12.170 15.934 1.00 95.81 122 THR A O 1
ATOM 933 N N . LEU A 1 123 ? -11.997 -12.336 16.668 1.00 95.75 123 LEU A N 1
ATOM 934 C CA . LEU A 1 123 ? -11.411 -12.533 15.347 1.00 95.75 123 LEU A CA 1
ATOM 935 C C . LEU A 1 123 ? -11.807 -13.892 14.770 1.00 95.75 123 LEU A C 1
ATOM 937 O O . LEU A 1 123 ? -11.510 -14.941 15.341 1.00 95.75 123 LEU A O 1
ATOM 941 N N . ALA A 1 124 ? -12.420 -13.875 13.591 1.00 95.94 124 ALA A N 1
ATOM 942 C CA . ALA A 1 124 ? -12.753 -15.089 12.860 1.00 95.94 124 ALA A CA 1
ATOM 943 C C . ALA A 1 124 ? -12.598 -14.881 11.354 1.00 95.94 124 ALA A C 1
ATOM 945 O O . ALA A 1 124 ? -12.999 -13.858 10.809 1.00 95.94 124 ALA A O 1
ATOM 946 N N . GLU A 1 125 ? -12.063 -15.873 10.648 1.00 94.06 125 GLU A N 1
ATOM 947 C CA . GLU A 1 125 ? -12.135 -15.899 9.188 1.00 94.06 125 GLU A CA 1
ATOM 948 C C . GLU A 1 125 ? -13.403 -16.649 8.772 1.00 94.06 125 GLU A C 1
ATOM 950 O O . GLU A 1 125 ? -13.594 -17.817 9.111 1.00 94.06 125 GLU A O 1
ATOM 955 N N . THR A 1 126 ? -14.292 -15.968 8.052 1.00 89.50 126 THR A N 1
ATOM 956 C CA . THR A 1 126 ? -15.528 -16.557 7.523 1.00 89.50 126 THR A CA 1
ATOM 957 C C . THR A 1 126 ? -15.624 -16.260 6.036 1.00 89.50 126 THR A C 1
ATOM 959 O O . THR A 1 126 ? -15.307 -15.157 5.619 1.00 89.50 126 THR A O 1
ATOM 962 N N . ALA A 1 127 ? -16.018 -17.254 5.232 1.00 83.19 127 ALA A N 1
ATOM 963 C CA . ALA A 1 127 ? -16.340 -17.170 3.797 1.00 83.19 127 ALA A CA 1
ATOM 964 C C . ALA A 1 127 ? -15.924 -15.867 3.059 1.00 83.19 127 ALA A C 1
ATOM 966 O O . ALA A 1 127 ? -16.776 -15.086 2.638 1.00 83.19 127 ALA A O 1
ATOM 967 N N . GLY A 1 128 ? -14.614 -15.648 2.880 1.00 92.00 128 GLY A N 1
ATOM 968 C CA . GLY A 1 128 ? -14.074 -14.530 2.093 1.00 92.00 128 GLY A CA 1
ATOM 969 C C . GLY A 1 128 ? -13.867 -13.205 2.840 1.00 92.00 128 GLY A C 1
ATOM 970 O O . GLY A 1 128 ? -13.695 -12.176 2.195 1.00 92.00 128 GLY A O 1
ATOM 971 N N . ARG A 1 129 ? -13.888 -13.192 4.176 1.00 94.31 129 ARG A N 1
ATOM 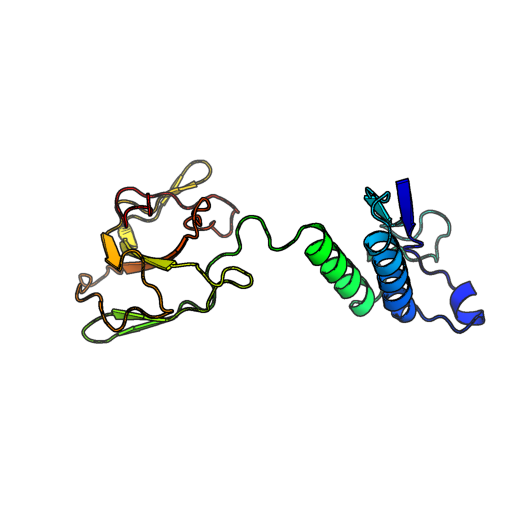972 C CA . ARG A 1 129 ? -13.652 -12.002 5.012 1.00 94.31 129 ARG A CA 1
ATOM 973 C C . ARG A 1 129 ? -13.048 -12.359 6.370 1.00 94.31 129 ARG A C 1
ATOM 975 O O . ARG A 1 129 ? -13.213 -13.468 6.874 1.00 94.31 129 ARG A O 1
ATOM 982 N N . ILE A 1 130 ? -12.374 -11.384 6.968 1.00 96.12 130 ILE A N 1
ATOM 983 C CA . ILE A 1 130 ? -11.902 -11.437 8.352 1.00 96.12 130 ILE A CA 1
ATOM 984 C C . ILE A 1 130 ? -12.880 -10.624 9.204 1.00 96.12 130 ILE A C 1
ATOM 986 O O . ILE A 1 130 ? -12.927 -9.399 9.097 1.00 96.12 130 ILE A O 1
ATOM 990 N N . GLU A 1 131 ? -13.675 -11.308 10.016 1.00 96.75 131 GLU A N 1
ATOM 991 C CA . GLU A 1 131 ? -14.579 -10.705 10.991 1.00 96.75 131 GLU A CA 1
ATOM 992 C C . GLU A 1 131 ? -13.763 -10.172 12.168 1.00 96.75 131 GLU A C 1
ATOM 994 O O . GLU A 1 131 ? -13.012 -10.908 12.810 1.00 96.75 131 GLU A O 1
ATOM 999 N N . LEU A 1 132 ? -13.911 -8.879 12.436 1.00 96.88 132 LEU A N 1
ATOM 1000 C CA . LEU A 1 132 ? -13.252 -8.171 13.530 1.00 96.88 132 LEU A CA 1
ATOM 1001 C C . LEU A 1 132 ? -14.122 -8.097 14.793 1.00 96.88 132 LEU A C 1
ATOM 1003 O O . LEU A 1 132 ? -13.624 -7.767 15.865 1.00 96.88 132 LEU A O 1
ATOM 1007 N N . GLY A 1 133 ? -15.420 -8.389 14.673 1.00 96.69 133 GLY A N 1
ATOM 1008 C CA . GLY A 1 133 ? -16.405 -8.141 15.723 1.00 96.69 133 GLY A CA 1
ATOM 1009 C C . GLY A 1 133 ? -16.782 -6.660 15.849 1.00 96.69 133 GLY A C 1
ATOM 1010 O O . GLY A 1 133 ? -16.725 -5.898 14.877 1.00 96.69 133 GLY A O 1
ATOM 1011 N N . THR A 1 134 ? -17.203 -6.262 17.052 1.00 97.56 134 THR A N 1
ATOM 1012 C CA . THR A 1 134 ? -17.527 -4.866 17.377 1.00 97.56 134 THR A CA 1
ATOM 1013 C C . THR A 1 134 ? -16.262 -4.114 17.764 1.00 97.56 134 THR A C 1
ATOM 1015 O O . THR A 1 134 ? -15.547 -4.521 18.674 1.00 97.56 134 THR A O 1
ATOM 1018 N N . LEU A 1 135 ? -16.017 -2.991 17.099 1.00 97.75 135 LEU A N 1
ATOM 1019 C CA . LEU A 1 135 ? -14.875 -2.126 17.348 1.00 97.75 135 LEU A CA 1
ATOM 1020 C C . LEU A 1 135 ? -15.257 -0.966 18.269 1.00 97.75 135 LEU A C 1
ATOM 1022 O O . LEU A 1 135 ? -16.356 -0.411 18.190 1.00 97.75 135 LEU A O 1
ATOM 1026 N N . THR A 1 136 ? -14.319 -0.582 19.126 1.00 97.69 136 THR A N 1
ATOM 1027 C CA . THR A 1 136 ? -14.384 0.616 19.967 1.00 97.69 136 THR A CA 1
ATOM 1028 C C . THR A 1 136 ? -13.551 1.713 19.313 1.00 97.69 136 THR A C 1
ATOM 1030 O O . THR A 1 136 ? -12.397 1.468 18.968 1.00 97.69 136 THR A O 1
ATOM 1033 N N . CYS A 1 137 ? -14.114 2.910 19.141 1.00 97.31 137 CYS A N 1
ATOM 1034 C CA . CYS A 1 137 ? -13.323 4.070 18.736 1.00 97.31 137 CYS A CA 1
ATOM 1035 C C . CYS A 1 137 ? -12.478 4.544 19.919 1.00 97.31 137 CYS A C 1
ATOM 1037 O O . CYS A 1 137 ? -13.025 4.799 20.993 1.00 97.31 137 CYS A O 1
ATOM 1039 N N . ILE A 1 138 ? -11.167 4.629 19.722 1.00 97.75 138 ILE A N 1
ATOM 1040 C CA . ILE A 1 138 ? -10.235 5.207 20.690 1.00 97.75 138 ILE A CA 1
ATOM 1041 C C . ILE A 1 138 ? -10.058 6.686 20.378 1.00 97.75 138 ILE A C 1
ATOM 1043 O O . ILE A 1 138 ? -10.219 7.518 21.263 1.00 97.75 138 ILE A O 1
ATOM 1047 N N . GLU A 1 139 ? -9.807 7.011 19.113 1.00 97.19 139 GLU A N 1
ATOM 1048 C CA . GLU A 1 139 ? -9.584 8.379 18.664 1.00 97.19 139 GLU A CA 1
ATOM 1049 C C . GLU A 1 139 ? -10.155 8.556 17.260 1.00 97.19 139 GLU A C 1
ATOM 1051 O O . GLU A 1 139 ? -9.895 7.735 16.381 1.00 97.19 139 GLU A O 1
ATOM 1056 N N . ASN A 1 140 ? -10.971 9.593 17.083 1.00 95.56 140 ASN A N 1
ATOM 1057 C CA . ASN A 1 140 ? -11.690 9.888 15.847 1.00 95.56 140 ASN A CA 1
ATOM 1058 C C . ASN A 1 140 ? -11.073 11.129 15.205 1.00 95.56 140 ASN A C 1
ATOM 1060 O O . ASN A 1 140 ? -10.934 12.146 15.884 1.00 95.56 140 ASN A O 1
ATOM 1064 N N . ASP A 1 141 ? -10.772 11.064 13.913 1.00 94.38 141 ASP A N 1
ATOM 1065 C CA . ASP A 1 141 ? -10.273 12.184 13.112 1.00 94.38 141 ASP A CA 1
ATOM 1066 C C . ASP A 1 141 ? -8.977 12.823 13.656 1.00 94.38 141 ASP A C 1
ATOM 1068 O O . ASP A 1 141 ? -8.826 14.049 13.627 1.00 94.38 141 ASP A O 1
ATOM 1072 N N . SER A 1 142 ? -8.022 12.019 14.142 1.00 95.19 142 SER A N 1
ATOM 1073 C CA . SER A 1 142 ? -6.746 12.551 14.636 1.00 95.19 142 SER A CA 1
ATOM 1074 C C . SER A 1 142 ? -5.971 13.252 13.509 1.00 95.19 142 SER A C 1
ATOM 1076 O O . SER A 1 142 ? -5.736 12.641 12.461 1.00 95.19 142 SER A O 1
ATOM 1078 N N . PRO A 1 143 ? -5.537 14.512 13.693 1.00 94.62 143 PRO A N 1
ATOM 1079 C CA . PRO A 1 143 ? -4.734 15.231 12.708 1.00 94.62 143 PRO A CA 1
ATOM 1080 C C . PRO A 1 143 ? -3.245 14.857 12.745 1.00 94.62 143 PRO A C 1
ATOM 1082 O O . PRO A 1 143 ? -2.483 15.306 11.888 1.00 94.62 143 PRO A O 1
ATOM 1085 N N . ASP A 1 144 ? -2.805 14.102 13.749 1.00 95.69 144 ASP A N 1
ATOM 1086 C CA . ASP A 1 144 ? -1.411 13.722 13.941 1.00 95.69 144 ASP A CA 1
ATOM 1087 C C . ASP A 1 144 ? -1.202 12.213 13.723 1.00 95.69 144 ASP A C 1
ATOM 1089 O O . ASP A 1 144 ? -2.009 11.531 13.090 1.00 95.69 144 ASP A O 1
ATOM 1093 N N . THR A 1 145 ? -0.035 11.704 14.123 1.00 97.25 145 THR A N 1
ATOM 1094 C CA . THR A 1 145 ? 0.362 10.308 13.866 1.00 97.25 145 THR A CA 1
ATOM 1095 C C . THR A 1 145 ? 0.572 9.507 15.144 1.00 97.25 145 THR A C 1
ATOM 1097 O O . THR A 1 145 ? 1.329 8.526 15.162 1.00 97.25 145 THR A O 1
ATOM 1100 N N . ASP A 1 146 ? -0.085 9.927 16.222 1.00 97.06 146 ASP A N 1
ATOM 1101 C CA . ASP A 1 146 ? -0.045 9.240 17.497 1.00 97.06 146 ASP A CA 1
ATOM 1102 C C . ASP A 1 146 ? -1.357 9.365 18.273 1.00 97.06 146 ASP A C 1
ATOM 1104 O O . ASP A 1 146 ? -2.180 10.220 18.000 1.00 97.06 146 ASP A O 1
ATOM 1108 N N . SER A 1 147 ? -1.560 8.476 19.242 1.00 96.94 147 SER A N 1
ATOM 1109 C CA . SER A 1 147 ? -2.735 8.507 20.117 1.00 96.94 147 SER A CA 1
ATOM 1110 C C . SER A 1 147 ? -2.377 8.874 21.554 1.00 96.94 147 SER A C 1
ATOM 1112 O O . SER A 1 147 ? -2.999 8.402 22.509 1.00 96.94 147 SER A O 1
ATOM 1114 N N . THR A 1 148 ? -1.304 9.647 21.755 1.00 94.81 148 THR A N 1
ATOM 1115 C CA . THR A 1 148 ? -0.828 9.966 23.111 1.00 94.81 148 THR A CA 1
ATOM 1116 C C . THR A 1 148 ? -1.777 10.889 23.863 1.00 94.81 148 THR A C 1
ATOM 1118 O O . THR A 1 148 ? -1.830 10.826 25.092 1.00 94.81 148 THR A O 1
ATOM 1121 N N . SER A 1 149 ? -2.549 11.703 23.137 1.00 94.62 149 SER A N 1
ATOM 1122 C CA . SER A 1 149 ? -3.572 12.580 23.709 1.00 94.62 149 SER A CA 1
ATOM 1123 C C . SER A 1 149 ? -4.820 11.812 24.173 1.00 94.62 149 SER A C 1
ATOM 1125 O O . SER A 1 149 ? -5.478 12.229 25.129 1.00 94.62 149 SER A O 1
ATOM 1127 N N . THR A 1 150 ? -5.071 10.646 23.566 1.00 95.81 150 THR A N 1
ATOM 1128 C CA . THR A 1 150 ? -6.238 9.791 23.817 1.00 95.81 150 THR A CA 1
ATOM 1129 C C . THR A 1 150 ? -5.813 8.321 24.010 1.00 95.81 150 THR A C 1
ATOM 1131 O O . THR A 1 150 ? -6.108 7.463 23.177 1.00 95.81 150 THR A O 1
ATOM 1134 N N . PRO A 1 151 ? -5.078 7.989 25.091 1.00 96.12 151 PRO A N 1
ATOM 1135 C CA . PRO A 1 151 ? -4.604 6.628 25.329 1.00 96.12 151 PRO A CA 1
ATOM 1136 C C . PRO A 1 151 ? -5.760 5.673 25.658 1.00 96.12 151 PRO A C 1
ATOM 1138 O O . PRO A 1 151 ? -6.679 6.024 26.402 1.00 96.12 151 PRO A O 1
ATOM 1141 N N . ASP A 1 152 ? -5.681 4.425 25.191 1.00 97.44 152 ASP A N 1
ATOM 1142 C CA . ASP A 1 152 ? -6.630 3.391 25.603 1.00 97.44 152 ASP A CA 1
ATOM 1143 C C . ASP A 1 152 ? -6.286 2.864 27.000 1.00 97.44 152 ASP A C 1
ATOM 1145 O O . ASP A 1 152 ? -5.213 2.311 27.234 1.00 97.44 152 ASP A O 1
ATOM 1149 N N . THR A 1 153 ? -7.212 3.023 27.939 1.00 96.19 153 THR A N 1
ATOM 1150 C CA . THR A 1 153 ? -7.051 2.601 29.338 1.00 96.19 153 THR A CA 1
ATOM 1151 C C . THR A 1 153 ? -7.682 1.241 29.630 1.00 96.19 153 THR A C 1
ATOM 1153 O O . THR A 1 153 ? -7.620 0.770 30.767 1.00 96.19 153 THR A O 1
ATOM 1156 N N . ALA A 1 154 ? -8.296 0.591 28.636 1.00 95.12 154 ALA A N 1
ATOM 1157 C CA . ALA A 1 154 ? -8.844 -0.740 28.831 1.00 95.12 154 ALA A CA 1
ATOM 1158 C C . ALA A 1 154 ? -7.732 -1.776 29.011 1.00 95.12 154 ALA A C 1
ATOM 1160 O O . ALA A 1 154 ? -6.776 -1.855 28.238 1.00 95.12 154 ALA A O 1
ATOM 1161 N N . VAL A 1 155 ? -7.898 -2.602 30.042 1.00 91.94 155 VAL A N 1
ATOM 1162 C CA . VAL A 1 155 ? -7.013 -3.727 30.334 1.00 91.94 155 VAL A CA 1
ATOM 1163 C C . VAL A 1 155 ? -7.766 -5.014 29.994 1.00 91.94 155 VAL A C 1
ATOM 1165 O O . VAL A 1 155 ? -8.828 -5.249 30.580 1.00 91.94 155 VAL A O 1
ATOM 1168 N N . PRO A 1 156 ? -7.255 -5.856 29.077 1.00 92.44 156 PRO A N 1
ATOM 1169 C CA . PRO A 1 156 ? -7.899 -7.122 28.760 1.00 92.44 156 PRO A CA 1
ATOM 1170 C C . PRO A 1 156 ? -7.846 -8.059 29.970 1.00 92.44 156 PRO A C 1
ATOM 1172 O O . PRO A 1 156 ? -6.893 -8.044 30.756 1.00 92.44 156 PRO A O 1
ATOM 1175 N N . SER A 1 157 ? -8.873 -8.898 30.122 1.00 92.94 157 SER A N 1
ATOM 1176 C CA . SER A 1 157 ? -8.861 -9.938 31.153 1.00 92.94 157 SER A CA 1
ATOM 1177 C C . SER A 1 157 ? -7.723 -10.932 30.903 1.00 92.94 157 SER A C 1
ATOM 1179 O O . SER A 1 157 ? -7.227 -11.082 29.787 1.00 92.94 157 SER A O 1
ATOM 1181 N N . ALA A 1 158 ? -7.284 -11.626 31.954 1.00 93.56 158 ALA A N 1
ATOM 1182 C CA . ALA A 1 158 ? -6.212 -12.606 31.824 1.00 93.56 158 ALA A CA 1
ATOM 1183 C C . ALA A 1 158 ? -6.597 -13.715 30.826 1.00 93.56 158 ALA A C 1
ATOM 1185 O O . ALA A 1 158 ? -7.590 -14.409 31.024 1.00 93.56 158 ALA A O 1
ATOM 1186 N N . GLY A 1 159 ? -5.779 -13.894 29.785 1.00 95.38 159 GLY A N 1
ATOM 1187 C CA . GLY A 1 159 ? -6.034 -14.842 28.693 1.00 95.38 159 GLY A CA 1
ATOM 1188 C C . GLY A 1 159 ? -6.669 -14.213 27.450 1.00 95.38 159 GLY A C 1
ATOM 1189 O O . GLY A 1 159 ? -6.632 -14.836 26.391 1.00 95.38 159 GLY A O 1
ATOM 1190 N N . ASP A 1 160 ? -7.158 -12.978 27.556 1.00 95.56 160 ASP A N 1
ATOM 1191 C CA . ASP A 1 160 ? -7.649 -12.185 26.434 1.00 95.56 160 ASP A CA 1
ATOM 1192 C C . ASP A 1 160 ? -6.578 -11.200 25.944 1.00 95.56 160 ASP A C 1
ATOM 1194 O O . ASP A 1 160 ? -5.507 -11.031 26.534 1.00 95.56 160 ASP A O 1
ATOM 1198 N N . GLY A 1 161 ? -6.877 -10.514 24.847 1.00 94.94 161 GLY A N 1
ATOM 1199 C CA . GLY A 1 161 ? -6.068 -9.407 24.368 1.00 94.94 161 GLY A CA 1
ATOM 1200 C C . GLY A 1 161 ? -6.842 -8.533 23.399 1.00 94.94 161 GLY A C 1
ATOM 1201 O O . GLY A 1 161 ? -7.851 -8.955 22.833 1.00 94.94 161 GLY A O 1
ATOM 1202 N N . HIS A 1 162 ? -6.342 -7.321 23.198 1.00 96.56 162 HIS A N 1
ATOM 1203 C CA . HIS A 1 162 ? -6.877 -6.390 22.216 1.00 96.56 162 HIS A CA 1
ATOM 1204 C C . HIS A 1 162 ? -6.014 -6.389 20.952 1.00 96.56 162 HIS A C 1
ATOM 1206 O O . HIS A 1 162 ? -4.802 -6.617 21.006 1.00 96.56 162 HIS A O 1
ATOM 1212 N N . PHE A 1 163 ? -6.634 -6.092 19.815 1.00 96.56 163 PHE A N 1
ATOM 1213 C CA . PHE A 1 163 ? -5.936 -5.641 18.618 1.00 96.56 163 PHE A CA 1
ATOM 1214 C C . PHE A 1 163 ? -6.323 -4.196 18.322 1.00 96.56 163 PHE A C 1
ATOM 1216 O O . PHE A 1 163 ? -7.400 -3.733 18.700 1.00 96.56 163 PHE A O 1
ATOM 1223 N N . TYR A 1 164 ? -5.449 -3.504 17.600 1.00 96.75 164 TYR A N 1
ATOM 1224 C CA . TYR A 1 164 ? -5.656 -2.118 17.212 1.00 96.75 164 TYR A CA 1
ATOM 1225 C C . TYR A 1 164 ? -5.545 -1.974 15.702 1.00 96.75 164 TYR A C 1
ATOM 1227 O O . TYR A 1 164 ? -4.745 -2.652 15.050 1.00 96.75 164 TYR A O 1
ATOM 1235 N N . LEU A 1 165 ? -6.353 -1.077 15.157 1.00 95.81 165 LEU A N 1
ATOM 1236 C CA . LEU A 1 165 ? -6.347 -0.680 13.761 1.00 95.81 165 LEU A CA 1
ATOM 1237 C C . LEU A 1 165 ? -6.194 0.833 13.691 1.00 95.81 165 LEU A C 1
ATOM 1239 O O . LEU A 1 165 ? -6.763 1.558 14.503 1.00 95.81 165 LEU A O 1
ATOM 1243 N N . VAL A 1 166 ? -5.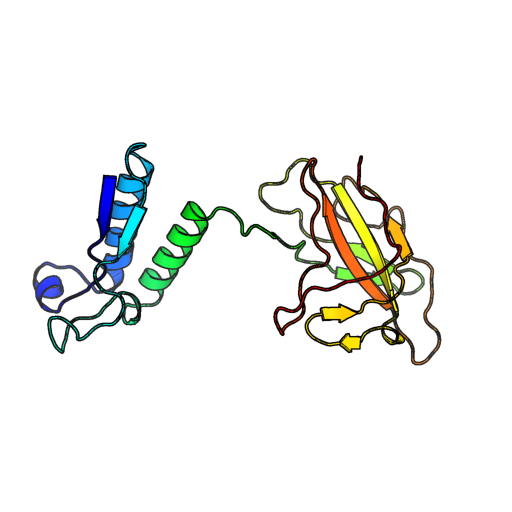442 1.287 12.694 1.00 95.94 166 VAL A N 1
ATOM 1244 C CA . VAL A 1 166 ? -5.400 2.693 12.305 1.00 95.94 166 VAL A CA 1
ATOM 1245 C C . VAL A 1 166 ? -5.862 2.763 10.859 1.00 95.94 166 VAL A C 1
ATOM 1247 O O . VAL A 1 166 ? -5.306 2.069 10.001 1.00 95.94 166 VAL A O 1
ATOM 1250 N N . ARG A 1 167 ? -6.886 3.568 10.593 1.00 92.75 167 ARG A N 1
ATOM 1251 C CA . ARG A 1 167 ? -7.360 3.870 9.236 1.00 92.75 167 ARG A CA 1
ATOM 1252 C C . ARG A 1 167 ? -7.182 5.361 8.981 1.00 92.75 167 ARG A C 1
ATOM 1254 O O . ARG A 1 167 ? -7.289 6.156 9.905 1.00 92.75 167 ARG A O 1
ATOM 1261 N N . TRP A 1 168 ? -6.871 5.727 7.746 1.00 92.75 168 TRP A N 1
ATOM 1262 C CA . TRP A 1 168 ? -6.808 7.126 7.332 1.00 92.75 168 TRP A CA 1
ATOM 1263 C C . TRP A 1 168 ? -8.103 7.512 6.623 1.00 92.75 168 TRP A C 1
ATOM 1265 O O . TRP A 1 168 ? -8.818 6.649 6.111 1.00 92.75 168 TRP A O 1
ATOM 1275 N N . GLN A 1 169 ? -8.367 8.805 6.540 1.00 90.81 169 GLN A N 1
ATOM 1276 C CA . GLN A 1 169 ? -9.451 9.363 5.743 1.00 90.81 169 GLN A CA 1
ATOM 1277 C C . GLN A 1 169 ? -9.075 10.762 5.251 1.00 90.81 169 GLN A C 1
ATOM 1279 O O . GLN A 1 169 ? -8.460 11.545 5.972 1.00 90.81 169 GLN A O 1
ATOM 1284 N N . GLU A 1 170 ? -9.422 11.061 4.005 1.00 88.38 170 GLU A N 1
ATOM 1285 C CA . GLU A 1 170 ? -9.209 12.354 3.354 1.00 88.38 170 GLU A CA 1
ATOM 1286 C C . GLU A 1 170 ? -10.336 12.523 2.334 1.00 88.38 170 GLU A C 1
ATOM 1288 O O . GLU A 1 170 ? -10.359 11.826 1.322 1.00 88.38 170 GLU A O 1
ATOM 1293 N N . SER A 1 171 ? -11.308 13.394 2.623 1.00 80.31 171 SER A N 1
ATOM 1294 C CA . SER A 1 171 ? -12.539 13.504 1.827 1.00 80.31 171 SER A CA 1
ATOM 1295 C C . SER A 1 171 ? -12.244 13.670 0.326 1.00 80.31 171 SER A C 1
ATOM 1297 O O . SER A 1 171 ? -11.426 14.518 -0.044 1.00 80.31 171 SER A O 1
ATOM 1299 N N . PRO A 1 172 ? -12.901 12.889 -0.555 1.00 79.44 172 PRO A N 1
ATOM 1300 C CA . PRO A 1 172 ? -14.029 11.981 -0.289 1.00 79.44 172 PRO A CA 1
ATOM 1301 C C . PRO A 1 172 ? -13.623 10.531 0.040 1.00 79.44 172 PRO A C 1
ATOM 1303 O O . PRO A 1 172 ? -14.475 9.644 0.086 1.00 79.44 172 PRO A O 1
ATOM 1306 N N . GLU A 1 173 ? -12.333 10.254 0.194 1.00 83.25 173 GLU A N 1
ATOM 1307 C CA . GLU A 1 173 ? -11.802 8.907 0.343 1.00 83.25 173 GLU A CA 1
ATOM 1308 C C . GLU A 1 173 ? -11.715 8.470 1.808 1.00 83.25 173 GLU A C 1
ATOM 1310 O O . GLU A 1 173 ? -11.201 9.175 2.678 1.00 83.25 173 GLU A O 1
ATOM 1315 N N . LEU A 1 174 ? -12.181 7.247 2.061 1.00 83.44 174 LEU A N 1
ATOM 1316 C CA . LEU A 1 174 ? -12.072 6.578 3.349 1.00 83.44 174 LEU A CA 1
ATOM 1317 C C . LEU A 1 174 ? -11.178 5.349 3.198 1.00 83.44 174 LEU A C 1
ATOM 1319 O O . LEU A 1 174 ? -11.467 4.446 2.408 1.00 83.44 174 LEU A O 1
ATOM 1323 N N . GLY A 1 175 ? -10.109 5.298 3.988 1.00 83.81 175 GLY A N 1
ATOM 1324 C CA . GLY A 1 175 ? -9.260 4.125 4.094 1.00 83.81 175 GLY A CA 1
ATOM 1325 C C . GLY A 1 175 ? -10.036 2.920 4.628 1.00 83.81 175 GLY A C 1
ATOM 1326 O O . GLY A 1 175 ? -10.887 3.023 5.513 1.00 83.81 175 GLY A O 1
ATOM 1327 N N . THR A 1 176 ? -9.731 1.738 4.097 1.00 87.88 176 THR A N 1
ATOM 1328 C CA . THR A 1 176 ? -10.296 0.482 4.601 1.00 87.88 176 THR A CA 1
ATOM 1329 C C . THR A 1 176 ? -9.609 0.070 5.910 1.00 87.88 176 THR A C 1
ATOM 1331 O O . THR A 1 176 ? -8.563 0.594 6.293 1.00 87.88 176 THR A O 1
ATOM 1334 N N . ARG A 1 177 ? -10.140 -0.960 6.580 1.00 90.25 177 ARG A N 1
ATOM 1335 C CA . ARG A 1 177 ? -9.454 -1.634 7.703 1.00 90.25 177 ARG A CA 1
ATOM 1336 C C . ARG A 1 177 ? -8.328 -2.573 7.241 1.00 90.25 177 ARG A C 1
ATOM 1338 O O . ARG A 1 177 ? -7.725 -3.279 8.053 1.00 90.25 177 ARG A O 1
ATOM 1345 N N . GLY A 1 178 ? -8.041 -2.592 5.940 1.00 89.62 178 GLY A N 1
ATOM 1346 C CA . GLY A 1 178 ? -7.071 -3.464 5.295 1.00 89.62 178 GLY A CA 1
ATOM 1347 C C . GLY A 1 178 ? -7.581 -4.887 5.067 1.00 89.62 178 GLY A C 1
ATOM 1348 O O . GLY A 1 178 ? -8.768 -5.201 5.198 1.00 89.62 178 GLY A O 1
ATOM 1349 N N . LYS A 1 179 ? -6.644 -5.768 4.712 1.00 89.88 179 LYS A N 1
ATOM 1350 C CA . LYS A 1 179 ? -6.893 -7.169 4.348 1.00 89.88 179 LYS A CA 1
ATOM 1351 C C . LYS A 1 179 ? -6.065 -8.118 5.215 1.00 89.88 179 LYS A C 1
ATOM 1353 O O . LYS A 1 179 ? -5.033 -7.740 5.774 1.00 89.88 179 LYS A O 1
ATOM 1358 N N . GLY A 1 180 ? -6.541 -9.350 5.367 1.00 86.56 180 GLY A N 1
ATOM 1359 C CA . GLY A 1 180 ? -5.767 -10.461 5.920 1.00 86.56 180 GLY A CA 1
ATOM 1360 C C . GLY A 1 180 ? -4.689 -10.950 4.947 1.00 86.56 180 GLY A C 1
ATOM 1361 O O . GLY A 1 180 ? -4.651 -10.542 3.787 1.00 86.56 180 GLY A O 1
ATOM 1362 N N . SER A 1 181 ? -3.832 -11.866 5.399 1.00 84.81 181 SER A N 1
ATOM 1363 C CA . SER A 1 181 ? -2.803 -12.502 4.556 1.00 84.81 181 SER A CA 1
ATOM 1364 C C . SER A 1 181 ? -3.386 -13.316 3.395 1.00 84.81 181 SER A C 1
ATOM 1366 O O . SER A 1 181 ? -2.723 -13.486 2.378 1.00 84.81 181 SER A O 1
ATOM 1368 N N . SER A 1 182 ? -4.636 -13.772 3.519 1.00 84.62 182 SER A N 1
ATOM 1369 C CA . SER A 1 182 ? -5.413 -14.421 2.456 1.00 84.62 182 SER A CA 1
ATOM 1370 C C . SER A 1 182 ? -5.952 -13.443 1.400 1.00 84.62 182 SER A C 1
ATOM 1372 O O . SER A 1 182 ? -6.569 -13.872 0.430 1.00 84.62 182 SER A O 1
ATOM 1374 N N . GLY A 1 183 ? -5.753 -12.131 1.576 1.00 86.50 183 GLY A N 1
ATOM 1375 C CA . GLY A 1 183 ? -6.335 -11.085 0.729 1.00 86.50 183 GLY A CA 1
ATOM 1376 C C . GLY A 1 183 ? -7.784 -10.732 1.082 1.00 86.50 183 GLY A C 1
ATOM 1377 O O . GLY A 1 183 ? -8.329 -9.772 0.539 1.00 86.50 183 GLY A O 1
ATOM 1378 N N . ASN A 1 184 ? -8.395 -11.454 2.023 1.00 91.75 184 ASN A N 1
ATOM 1379 C CA . ASN A 1 184 ? -9.761 -11.212 2.471 1.00 91.75 184 ASN A CA 1
ATOM 1380 C C . ASN A 1 184 ? -9.876 -9.871 3.225 1.00 91.75 184 ASN A C 1
ATOM 1382 O O . ASN A 1 184 ? -9.038 -9.592 4.090 1.00 91.75 184 ASN A O 1
ATOM 1386 N N . PRO A 1 185 ? -10.892 -9.034 2.943 1.00 92.25 185 PRO A N 1
ATOM 1387 C CA . PRO A 1 185 ? -11.095 -7.768 3.639 1.00 92.25 185 PRO A CA 1
ATOM 1388 C C . PRO A 1 185 ? -11.408 -7.984 5.117 1.00 92.25 185 PRO A C 1
ATOM 1390 O O . PRO A 1 185 ? -12.096 -8.936 5.494 1.00 92.25 185 PRO A O 1
ATOM 1393 N N . ARG A 1 186 ? -10.925 -7.064 5.952 1.00 93.94 186 ARG A N 1
ATOM 1394 C CA . ARG A 1 186 ? -11.290 -6.996 7.366 1.00 93.94 186 ARG A CA 1
ATOM 1395 C C . ARG A 1 186 ? -12.562 -6.174 7.530 1.00 93.94 186 ARG A C 1
ATOM 1397 O O . ARG A 1 186 ? -12.621 -5.027 7.090 1.00 93.94 186 ARG A O 1
ATOM 1404 N N . VAL A 1 187 ? -13.572 -6.749 8.173 1.00 94.12 187 VAL A N 1
ATOM 1405 C CA . VAL A 1 187 ? -14.877 -6.113 8.385 1.00 94.12 187 VAL A CA 1
ATOM 1406 C C . VAL A 1 187 ? -15.253 -6.142 9.859 1.00 94.12 187 VAL A C 1
ATOM 1408 O O . VAL A 1 187 ? -14.947 -7.091 10.567 1.00 94.12 187 VAL A O 1
ATOM 1411 N N . GLY A 1 188 ? -15.908 -5.088 10.332 1.00 93.50 188 GLY A N 1
ATOM 1412 C CA . GLY A 1 188 ? -16.328 -4.954 11.724 1.00 93.50 188 GLY A CA 1
ATOM 1413 C C . GLY A 1 188 ? -17.439 -3.922 11.856 1.00 93.50 188 GLY A C 1
ATOM 1414 O O . GLY A 1 188 ? -17.629 -3.087 10.964 1.00 93.50 188 GLY A O 1
ATOM 1415 N N . THR A 1 189 ? -18.175 -3.987 12.958 1.00 95.44 189 THR A N 1
ATOM 1416 C CA . THR A 1 189 ? -19.259 -3.050 13.289 1.00 95.44 189 THR A CA 1
ATOM 1417 C C . THR A 1 189 ? -18.811 -2.049 14.349 1.00 95.44 189 THR A C 1
ATOM 1419 O O . THR A 1 189 ? -17.891 -2.329 15.110 1.00 95.44 189 THR A O 1
ATOM 1422 N N . GLY A 1 190 ? -19.466 -0.891 14.436 1.00 94.19 190 GLY A N 1
ATOM 1423 C CA . GLY A 1 190 ? -19.033 0.179 15.340 1.00 94.19 190 GLY A CA 1
ATOM 1424 C C . GLY A 1 190 ? -17.730 0.832 14.870 1.00 94.19 190 GLY A C 1
ATOM 1425 O O . GLY A 1 190 ? -17.517 0.988 13.664 1.00 94.19 190 GLY A O 1
ATOM 1426 N N . GLY A 1 191 ? -16.864 1.176 15.821 1.00 94.12 191 GLY A N 1
ATOM 1427 C CA . GLY A 1 191 ? -15.628 1.912 15.571 1.00 94.12 191 GLY A CA 1
ATOM 1428 C C . GLY A 1 191 ? -15.841 3.418 15.453 1.00 94.12 191 GLY A C 1
ATOM 1429 O O . GLY A 1 191 ? -16.833 3.962 15.943 1.00 94.12 191 GLY A O 1
ATOM 1430 N N . CYS A 1 192 ? -14.870 4.086 14.844 1.00 94.50 192 CYS A N 1
ATOM 1431 C CA . CYS A 1 192 ? -14.890 5.530 14.653 1.00 94.50 192 CYS A CA 1
ATOM 1432 C C . CYS A 1 192 ? -15.867 5.912 13.533 1.00 94.50 192 CYS A C 1
ATOM 1434 O O . CYS A 1 192 ? -16.115 5.128 12.605 1.00 94.50 192 CYS A O 1
ATOM 1436 N N . SER A 1 193 ? -16.449 7.104 13.623 1.00 89.00 193 SER A N 1
ATOM 1437 C CA . SER A 1 193 ? -17.357 7.621 12.596 1.00 89.00 193 SER A CA 1
ATOM 1438 C C . SER A 1 193 ? -16.540 8.154 11.425 1.00 89.00 193 SER A C 1
ATOM 1440 O O . SER A 1 193 ? -15.475 8.711 11.635 1.00 89.00 193 SER A O 1
ATOM 1442 N N . ALA A 1 194 ? -17.010 7.966 1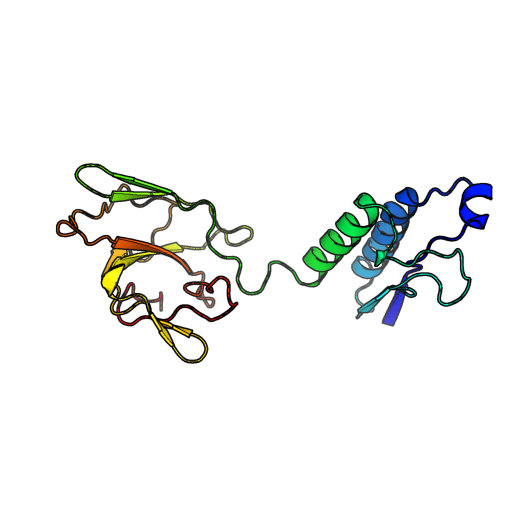0.193 1.00 76.38 194 ALA A N 1
ATOM 1443 C CA . ALA A 1 194 ? -16.355 8.592 9.046 1.00 76.38 194 ALA A CA 1
ATOM 1444 C C . ALA A 1 194 ? -16.601 10.109 9.068 1.00 76.38 194 ALA A C 1
ATOM 1446 O O . ALA A 1 194 ? -17.702 10.538 9.436 1.00 76.38 194 ALA A O 1
ATOM 1447 N N . VAL A 1 195 ? -15.615 10.901 8.635 1.00 68.50 195 VAL A N 1
ATOM 1448 C CA . VAL A 1 195 ? -15.827 12.334 8.376 1.00 68.50 195 VAL A CA 1
ATOM 1449 C C . VAL A 1 195 ? -16.935 12.516 7.325 1.00 68.50 195 VAL A C 1
ATOM 1451 O O . VAL A 1 195 ? -16.925 11.802 6.316 1.00 68.50 195 VAL A O 1
ATOM 1454 N N . PRO A 1 196 ? -17.908 13.417 7.567 1.00 58.25 196 PRO A N 1
ATOM 1455 C CA . PRO A 1 196 ? -18.986 13.710 6.624 1.00 58.25 196 PRO A CA 1
ATOM 1456 C C . PRO A 1 196 ? -18.517 14.360 5.315 1.00 58.25 196 PRO A C 1
ATOM 1458 O O . PRO A 1 196 ? -17.462 15.035 5.302 1.00 58.25 196 PRO A O 1
#

Foldseek 3Di:
DEAEAAQKDDPVVVVVVQDLLCLLVSLVVSLVVLVVDPVYPYYHYPFAQPCPVHPRMGGNPRGDPNNVVSVVVSVCVVCPPPPAQFWAPWDWDDDQWIKIFTDDRPPCLQKFKWKKKAKPVQWDDDDQATEREAIDTQDARHNHGMCPVRTGRDDDDVPIDMDMAMWIDDPPDTHASAADPVRRGYDYPYYYDHDD

pLDDT: mean 92.45, std 7.7, range [56.41, 98.38]

Sequence (196 aa):
MVIVMDAQWRPDYFLLGWSQETMAEVAANYYTLAESDPDVIALIGYLWPGGLDLPVQLGARELPPVVQDEYVSIGRSILGPPAECPVSGVRARGNESTTLTWTAVPGRPSAVYDVERGDLGTLAETAGRIELGTLTCIENDSPDTDSTSTPDTAVPSAGDGHFYLVRWQESPELGTRGKGSSGNPRVGTGGCSAVP

Radius of gyration: 23.52 Å; chains: 1; bounding box: 48×36×63 Å